Protein AF-A0A1H6ZU26-F1 (afdb_monomer_lite)

Structure (mmCIF, N/CA/C/O backbone):
data_AF-A0A1H6ZU26-F1
#
_entry.id   AF-A0A1H6ZU26-F1
#
loop_
_atom_site.group_PDB
_atom_site.id
_atom_site.type_symbol
_atom_site.label_atom_id
_atom_site.label_alt_id
_atom_site.label_comp_id
_atom_site.label_asym_id
_atom_site.label_entity_id
_atom_site.label_seq_id
_atom_site.pdbx_PDB_ins_code
_atom_site.Cartn_x
_atom_site.Cartn_y
_atom_site.Cartn_z
_atom_site.occupancy
_atom_site.B_iso_or_equiv
_atom_site.auth_seq_id
_atom_site.auth_comp_id
_atom_site.auth_asym_id
_atom_site.auth_atom_id
_atom_site.pdbx_PDB_model_num
ATOM 1 N N . MET A 1 1 ? 32.533 -25.771 5.462 1.00 49.94 1 MET A N 1
ATOM 2 C CA . MET A 1 1 ? 33.365 -25.426 4.287 1.00 49.94 1 MET A CA 1
ATOM 3 C C . MET A 1 1 ? 32.556 -25.542 2.982 1.00 49.94 1 MET A C 1
ATOM 5 O O . MET A 1 1 ? 33.000 -26.209 2.065 1.00 49.94 1 MET A O 1
ATOM 9 N N . TYR A 1 2 ? 31.371 -24.917 2.877 1.00 52.03 2 TYR A N 1
ATOM 10 C CA . TYR A 1 2 ? 30.489 -25.064 1.694 1.00 52.03 2 TYR A CA 1
ATOM 11 C C . TYR A 1 2 ? 30.370 -23.797 0.824 1.00 52.03 2 TYR A C 1
ATOM 13 O O . TYR A 1 2 ? 29.934 -23.878 -0.316 1.00 52.03 2 TYR A O 1
ATOM 21 N N . LEU A 1 3 ? 30.822 -22.637 1.317 1.00 55.31 3 LEU A N 1
ATOM 22 C CA . LEU A 1 3 ? 30.747 -21.358 0.593 1.00 55.31 3 LEU A CA 1
ATOM 23 C C . LEU A 1 3 ? 31.687 -21.274 -0.623 1.00 55.31 3 LEU A C 1
ATOM 25 O O . LEU A 1 3 ? 31.424 -20.516 -1.546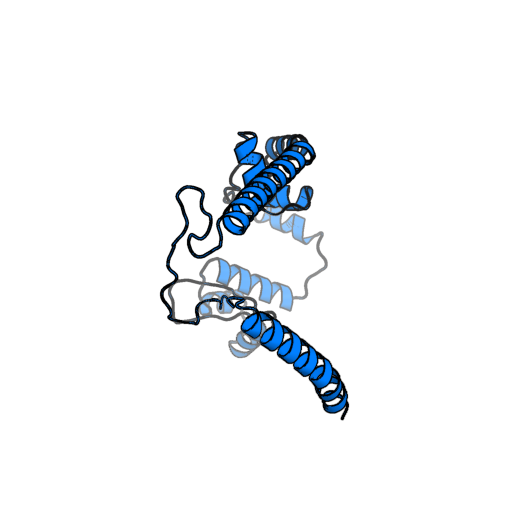 1.00 55.31 3 LEU A O 1
ATOM 29 N N . THR A 1 4 ? 32.777 -22.040 -0.653 1.00 58.50 4 THR A N 1
ATOM 30 C CA . THR A 1 4 ? 33.788 -21.962 -1.720 1.00 58.50 4 THR A CA 1
ATOM 31 C C . THR A 1 4 ? 33.352 -22.634 -3.023 1.00 58.50 4 THR A C 1
ATOM 33 O O . THR A 1 4 ? 33.689 -22.133 -4.092 1.00 58.50 4 THR A O 1
ATOM 36 N N . ALA A 1 5 ? 32.556 -23.706 -2.958 1.00 59.47 5 ALA A N 1
ATOM 37 C CA . ALA A 1 5 ? 32.100 -24.435 -4.146 1.00 59.47 5 ALA A CA 1
ATOM 38 C C . ALA A 1 5 ? 31.022 -23.665 -4.937 1.00 59.47 5 ALA A C 1
ATOM 40 O O . ALA A 1 5 ? 31.064 -23.622 -6.164 1.00 59.47 5 ALA A O 1
ATOM 41 N N . GLU A 1 6 ? 30.094 -22.992 -4.248 1.00 58.97 6 GLU A N 1
ATOM 42 C CA . GLU A 1 6 ? 29.065 -22.155 -4.889 1.00 58.97 6 GLU A CA 1
ATOM 43 C C . GLU A 1 6 ? 29.648 -20.882 -5.520 1.00 58.97 6 GLU A C 1
ATOM 45 O O . GLU A 1 6 ? 29.146 -20.400 -6.537 1.00 58.97 6 GLU A O 1
ATOM 50 N N . ILE A 1 7 ? 30.727 -20.343 -4.940 1.00 60.81 7 ILE A N 1
ATOM 51 C CA . ILE A 1 7 ? 31.457 -19.202 -5.506 1.00 60.81 7 ILE A CA 1
ATOM 52 C C . ILE A 1 7 ? 32.158 -19.622 -6.805 1.00 60.81 7 ILE A C 1
ATOM 54 O O . ILE A 1 7 ? 31.963 -18.963 -7.823 1.00 60.81 7 ILE A O 1
ATOM 58 N N . GLN A 1 8 ? 32.870 -20.754 -6.797 1.00 65.19 8 GLN A N 1
ATOM 59 C CA . GLN A 1 8 ? 33.563 -21.289 -7.977 1.00 65.19 8 GLN A CA 1
ATOM 60 C C . GLN A 1 8 ? 32.597 -21.668 -9.111 1.00 65.19 8 GLN A C 1
ATOM 62 O O . GLN A 1 8 ? 32.872 -21.400 -10.279 1.00 65.19 8 GLN A O 1
ATOM 67 N N . ALA A 1 9 ? 31.421 -22.218 -8.792 1.00 64.56 9 ALA A N 1
ATOM 68 C CA . ALA A 1 9 ? 30.404 -22.548 -9.795 1.00 64.56 9 ALA A CA 1
ATOM 69 C C . ALA A 1 9 ? 29.850 -21.306 -10.526 1.00 64.56 9 ALA A C 1
ATOM 71 O O . ALA A 1 9 ? 29.458 -21.386 -11.692 1.00 64.56 9 ALA A O 1
ATOM 72 N N . ARG A 1 10 ? 29.838 -20.136 -9.870 1.00 71.25 10 ARG A N 1
ATOM 73 C CA . ARG A 1 10 ? 29.377 -18.871 -10.470 1.00 71.25 10 ARG A CA 1
ATOM 74 C C . ARG A 1 10 ? 30.428 -18.189 -11.337 1.00 71.25 10 ARG A C 1
ATOM 76 O O . ARG A 1 10 ? 30.060 -17.318 -12.126 1.00 71.25 10 ARG A O 1
ATOM 83 N N . ASP A 1 11 ? 31.696 -18.572 -11.236 1.00 78.25 11 ASP A N 1
ATOM 84 C CA . ASP A 1 11 ? 32.767 -17.949 -12.015 1.00 78.25 11 ASP A CA 1
ATOM 85 C C . ASP A 1 11 ? 32.675 -18.301 -13.505 1.00 78.25 11 ASP A C 1
ATOM 87 O O . ASP A 1 11 ? 32.918 -17.443 -14.351 1.00 78.25 11 ASP A O 1
ATOM 91 N N . HIS A 1 12 ? 32.185 -19.497 -13.846 1.00 75.62 12 HIS A N 1
ATOM 92 C CA . HIS A 1 12 ? 31.885 -19.856 -15.236 1.00 75.62 12 HIS A CA 1
ATOM 93 C C . HIS A 1 12 ? 30.767 -18.993 -15.837 1.00 75.62 12 HIS A C 1
ATOM 95 O O . HIS A 1 12 ? 30.895 -18.509 -16.960 1.00 75.62 12 HIS A O 1
ATOM 101 N N . LEU A 1 13 ? 29.704 -18.732 -15.069 1.00 81.00 13 LEU A N 1
ATOM 102 C CA . LEU A 1 13 ? 28.609 -17.855 -15.497 1.00 81.00 13 LEU A CA 1
ATOM 103 C C . LEU A 1 13 ? 29.062 -16.396 -15.638 1.00 81.00 13 LEU A C 1
ATOM 105 O O . LEU A 1 13 ? 28.604 -15.700 -16.541 1.00 81.00 13 LEU A O 1
ATOM 109 N N . ARG A 1 14 ? 29.976 -15.931 -14.774 1.00 82.62 14 ARG A N 1
ATOM 110 C CA . ARG A 1 14 ? 30.600 -14.603 -14.896 1.00 82.62 14 ARG A CA 1
ATOM 111 C C . ARG A 1 14 ? 31.444 -14.500 -16.163 1.00 82.62 14 ARG A C 1
ATOM 113 O O . ARG A 1 14 ? 31.259 -13.557 -16.921 1.00 82.62 14 ARG A O 1
ATOM 120 N N . ALA A 1 15 ? 32.287 -15.496 -16.430 1.00 85.94 15 ALA A N 1
ATOM 121 C CA . ALA A 1 15 ? 33.121 -15.533 -17.628 1.00 85.94 15 ALA A CA 1
ATOM 122 C C . ALA A 1 15 ? 32.287 -15.567 -18.921 1.00 85.94 15 ALA A C 1
ATOM 124 O O . ALA A 1 15 ? 32.625 -14.896 -19.895 1.00 85.94 15 ALA A O 1
ATOM 125 N N . GLU A 1 16 ? 31.170 -16.301 -18.933 1.00 89.38 16 GLU A N 1
ATOM 126 C CA . GLU A 1 16 ? 30.255 -16.331 -20.077 1.00 89.38 16 GLU A CA 1
ATOM 127 C C . GLU A 1 16 ? 29.565 -14.973 -20.302 1.00 89.38 16 GLU A C 1
ATOM 129 O O . GLU A 1 16 ? 29.459 -14.502 -21.439 1.00 89.38 16 GLU A O 1
ATOM 134 N N . LEU A 1 17 ? 29.122 -14.320 -19.222 1.00 88.25 17 LEU A N 1
ATOM 135 C CA . LEU A 1 17 ? 28.547 -12.974 -19.267 1.00 88.25 17 LEU A CA 1
ATOM 136 C C . LEU A 1 17 ? 29.557 -11.945 -19.773 1.00 88.25 17 LEU A C 1
ATOM 138 O O . LEU A 1 17 ? 29.216 -11.138 -20.639 1.00 88.25 17 LEU A O 1
ATOM 142 N N . ASP A 1 18 ? 30.797 -12.009 -19.297 1.00 89.06 18 ASP A N 1
ATOM 143 C CA . ASP A 1 18 ? 31.874 -11.130 -19.745 1.00 89.06 18 ASP A CA 1
ATOM 144 C C . ASP A 1 18 ? 32.213 -11.371 -21.220 1.00 89.06 18 ASP A C 1
ATOM 146 O O . ASP A 1 18 ? 32.327 -10.413 -21.983 1.00 89.06 18 ASP A O 1
ATOM 150 N N . ALA A 1 19 ? 32.261 -12.626 -21.677 1.00 90.50 19 ALA A N 1
ATOM 151 C CA . ALA A 1 19 ? 32.483 -12.946 -23.087 1.00 90.50 19 ALA A CA 1
ATOM 152 C C . ALA A 1 19 ? 31.375 -12.381 -23.994 1.00 90.50 19 ALA A C 1
ATOM 154 O O . ALA A 1 19 ? 31.663 -11.790 -25.041 1.00 90.50 19 ALA A O 1
ATOM 155 N N . LYS A 1 20 ? 30.108 -12.511 -23.579 1.00 89.62 20 LYS A N 1
ATOM 156 C CA . LYS A 1 20 ? 28.949 -11.940 -24.285 1.00 89.62 20 LYS A CA 1
ATOM 157 C C . LYS A 1 20 ? 28.981 -10.412 -24.288 1.00 89.62 20 LYS A C 1
ATOM 159 O O . LYS A 1 20 ? 28.749 -9.801 -25.330 1.00 89.62 20 LYS A O 1
ATOM 164 N N . ARG A 1 21 ? 29.337 -9.793 -23.163 1.00 86.38 21 ARG A N 1
ATOM 165 C CA . ARG A 1 21 ? 29.512 -8.340 -23.037 1.00 86.38 21 ARG A CA 1
ATOM 166 C C . ARG A 1 21 ? 30.627 -7.829 -23.949 1.00 86.38 21 ARG A C 1
ATOM 168 O O . ARG A 1 21 ? 30.422 -6.878 -24.695 1.00 86.38 21 ARG A O 1
ATOM 175 N N . SER A 1 22 ? 31.782 -8.489 -23.971 1.00 87.00 22 SER A N 1
ATOM 176 C CA . SER A 1 22 ? 32.885 -8.141 -24.872 1.00 87.00 22 SER A CA 1
ATOM 177 C C . SER A 1 22 ? 32.537 -8.357 -26.347 1.00 87.00 22 SER A C 1
ATOM 179 O O . SER A 1 22 ? 33.021 -7.620 -27.204 1.00 87.00 22 SER A O 1
ATOM 181 N N . ALA A 1 23 ? 31.717 -9.357 -26.681 1.00 89.44 23 ALA A N 1
ATOM 182 C CA . ALA A 1 23 ? 31.204 -9.530 -28.039 1.00 89.44 23 ALA A CA 1
ATOM 183 C C . ALA A 1 23 ? 30.259 -8.385 -28.440 1.00 89.44 23 ALA A C 1
ATOM 185 O O . ALA A 1 23 ? 30.416 -7.827 -29.523 1.00 89.44 23 ALA A O 1
ATOM 186 N N . PHE A 1 24 ? 29.352 -7.981 -27.546 1.00 88.19 24 PHE A N 1
ATOM 187 C CA . PHE A 1 24 ? 28.444 -6.850 -27.748 1.00 88.19 24 PHE A CA 1
ATOM 188 C C . PHE A 1 24 ? 29.198 -5.531 -27.981 1.00 88.19 24 PHE A C 1
ATOM 190 O O . PHE A 1 24 ? 28.920 -4.823 -28.947 1.00 88.19 24 PHE A O 1
ATOM 197 N N . LEU A 1 25 ? 30.216 -5.241 -27.165 1.00 87.62 25 LEU A N 1
ATOM 198 C CA . LEU A 1 25 ? 31.053 -4.047 -27.332 1.00 87.62 25 LEU A CA 1
ATOM 199 C C . LEU A 1 25 ? 31.843 -4.071 -28.654 1.00 87.62 25 LEU A C 1
ATOM 201 O O . LEU A 1 25 ? 31.941 -3.053 -29.333 1.00 87.62 25 LEU A O 1
ATOM 205 N N . ARG A 1 26 ? 32.361 -5.238 -29.072 1.00 84.31 26 ARG A N 1
ATOM 206 C CA . ARG A 1 26 ? 33.052 -5.395 -30.371 1.00 84.31 26 ARG A CA 1
ATOM 207 C C . ARG A 1 26 ? 32.138 -5.182 -31.578 1.00 84.31 26 ARG A C 1
ATOM 209 O O . ARG A 1 26 ? 32.625 -4.796 -32.633 1.00 84.31 26 ARG A O 1
ATOM 216 N N . GLN A 1 27 ? 30.837 -5.411 -31.426 1.00 87.75 27 GLN A N 1
ATOM 217 C CA . GLN A 1 27 ? 29.828 -5.144 -32.456 1.00 87.75 27 GLN A CA 1
ATOM 218 C C . GLN A 1 27 ? 29.370 -3.674 -32.477 1.00 87.75 27 GLN A C 1
ATOM 220 O O . GLN A 1 27 ? 28.431 -3.336 -33.192 1.00 87.75 27 GLN A O 1
ATOM 225 N N . GLY A 1 28 ? 30.022 -2.796 -31.706 1.00 81.56 28 GLY A N 1
ATOM 226 C CA . GLY A 1 28 ? 29.663 -1.381 -31.603 1.00 81.56 28 GLY A CA 1
ATOM 227 C C . GLY A 1 28 ? 28.521 -1.101 -30.624 1.00 81.56 28 GLY A C 1
ATOM 228 O O . GLY A 1 28 ? 27.982 0.003 -30.621 1.00 81.56 28 GLY A O 1
ATOM 229 N N . GLY A 1 29 ? 28.140 -2.076 -29.793 1.00 80.12 29 GLY A N 1
ATOM 230 C CA . GLY A 1 29 ? 27.181 -1.868 -28.717 1.00 80.12 29 GLY A CA 1
ATOM 231 C C . GLY A 1 29 ? 27.713 -0.878 -27.680 1.00 80.12 29 GLY A C 1
ATOM 232 O O . GLY A 1 29 ? 28.880 -0.933 -27.295 1.00 80.12 29 GLY A O 1
ATOM 233 N N . VAL A 1 30 ? 26.854 0.026 -27.211 1.00 79.38 30 VAL A N 1
ATOM 234 C CA . VAL A 1 30 ? 27.182 0.977 -26.143 1.00 79.38 30 VAL A CA 1
ATOM 235 C C . VAL A 1 30 ? 26.644 0.433 -24.830 1.00 79.38 30 VAL A C 1
ATOM 237 O O . VAL A 1 30 ? 25.456 0.147 -24.699 1.00 79.38 30 VAL A O 1
ATOM 240 N N . GLU A 1 31 ? 27.520 0.281 -23.844 1.00 75.50 31 GLU A N 1
ATOM 241 C CA . GLU A 1 31 ? 27.104 -0.106 -22.505 1.00 75.50 31 GLU A CA 1
ATOM 242 C C . GLU A 1 31 ? 26.774 1.130 -21.673 1.00 75.50 31 GLU A C 1
ATOM 244 O O . GLU A 1 31 ? 27.628 1.967 -21.378 1.00 75.50 31 GLU A O 1
ATOM 249 N N . HIS A 1 32 ? 25.514 1.228 -21.265 1.00 66.81 32 HIS A N 1
ATOM 250 C CA . HIS A 1 32 ? 25.058 2.288 -20.383 1.00 66.81 32 HIS A CA 1
ATOM 251 C C . HIS A 1 32 ? 25.280 1.874 -18.928 1.00 66.81 32 HIS A C 1
ATOM 253 O O . HIS A 1 32 ? 24.643 0.947 -18.423 1.00 66.81 32 HIS A O 1
ATOM 259 N N . ARG A 1 33 ? 26.186 2.568 -18.235 1.00 72.19 33 ARG A N 1
ATOM 260 C CA . ARG A 1 33 ? 26.392 2.390 -16.795 1.00 72.19 33 ARG A CA 1
ATOM 261 C C . ARG A 1 33 ? 25.426 3.285 -16.023 1.00 72.19 33 ARG A C 1
ATOM 263 O O . ARG A 1 33 ? 25.237 4.450 -16.363 1.00 72.19 33 ARG A O 1
ATOM 270 N N . LEU A 1 34 ? 24.855 2.750 -14.946 1.00 62.94 34 LEU A N 1
ATOM 271 C CA . LEU A 1 34 ? 24.154 3.573 -13.965 1.00 62.94 34 LEU A CA 1
ATOM 272 C C . LEU A 1 34 ? 25.152 4.524 -13.282 1.00 62.94 34 LEU A C 1
ATOM 274 O O . LEU A 1 34 ? 26.219 4.057 -12.869 1.00 62.94 34 LEU A O 1
ATOM 278 N N . PRO A 1 35 ? 24.818 5.819 -13.133 1.00 60.62 35 PRO A N 1
ATOM 279 C CA . PRO A 1 35 ? 25.722 6.778 -12.523 1.00 60.62 35 PRO A CA 1
ATOM 280 C C . PRO A 1 35 ? 26.075 6.367 -11.091 1.00 60.62 35 PRO A C 1
ATOM 282 O O . PRO A 1 35 ? 25.210 5.938 -10.314 1.00 60.62 35 PRO A O 1
ATOM 285 N N . GLY A 1 36 ? 27.360 6.469 -10.762 1.00 65.12 36 GLY A N 1
ATOM 286 C CA . GLY A 1 36 ? 27.904 6.127 -9.452 1.00 65.12 36 GLY A CA 1
ATOM 287 C C . GLY A 1 36 ? 27.460 7.093 -8.343 1.00 65.12 36 GLY A C 1
ATOM 288 O O . GLY A 1 36 ? 26.871 8.145 -8.608 1.00 65.12 36 GLY A O 1
ATOM 289 N N . PRO A 1 37 ? 27.737 6.767 -7.068 1.00 51.53 37 PRO A N 1
ATOM 290 C CA . PRO A 1 37 ? 27.510 7.692 -5.962 1.00 51.53 37 PRO A CA 1
ATOM 291 C C . PRO A 1 37 ? 28.293 8.996 -6.188 1.00 51.53 37 PRO A C 1
ATOM 293 O O . PRO A 1 37 ? 29.514 8.966 -6.292 1.00 51.53 37 PRO A O 1
ATOM 296 N N . GLY A 1 38 ? 27.592 10.131 -6.268 1.00 63.94 38 GLY A N 1
ATOM 297 C CA . GLY A 1 38 ? 28.198 11.454 -6.474 1.00 63.94 38 GLY A CA 1
ATOM 298 C C . GLY A 1 38 ? 28.309 11.910 -7.933 1.00 63.94 38 GLY A C 1
ATOM 299 O O . GLY A 1 38 ? 28.608 13.078 -8.169 1.00 63.94 38 GLY A O 1
ATOM 300 N N . GLU A 1 39 ? 28.012 11.049 -8.910 1.00 60.19 39 GLU A N 1
ATOM 301 C CA . GLU A 1 39 ? 27.890 11.490 -10.301 1.00 60.19 39 GLU A CA 1
ATOM 302 C C . GLU A 1 39 ? 26.578 12.270 -10.489 1.00 60.19 39 GLU A C 1
ATOM 304 O O . GLU A 1 39 ? 25.531 11.860 -9.964 1.00 60.19 39 GLU A O 1
ATOM 309 N N . PRO A 1 40 ? 26.600 13.405 -11.215 1.00 53.56 40 PRO A N 1
ATOM 310 C CA . PRO A 1 40 ? 25.401 14.185 -11.464 1.00 53.56 40 PRO A CA 1
ATOM 311 C C . PRO A 1 40 ? 24.383 13.314 -12.198 1.00 53.56 40 PRO A C 1
ATOM 313 O O . PRO A 1 40 ? 24.553 12.953 -13.361 1.00 53.56 40 PRO A O 1
ATOM 316 N N . ARG A 1 41 ? 23.290 12.985 -11.503 1.00 56.03 41 ARG A N 1
ATOM 317 C CA . ARG A 1 41 ? 22.092 12.422 -12.121 1.00 56.03 41 ARG A CA 1
ATOM 318 C C . ARG A 1 41 ? 21.480 13.526 -12.958 1.00 56.03 41 ARG A C 1
ATOM 320 O O . ARG A 1 41 ? 20.700 14.329 -12.452 1.00 56.03 41 ARG A O 1
ATOM 327 N N . THR A 1 42 ? 21.857 13.603 -14.224 1.00 53.78 42 THR A N 1
ATOM 328 C CA . THR A 1 42 ? 21.142 14.468 -15.144 1.00 53.78 42 THR A CA 1
ATOM 329 C C . THR A 1 42 ? 19.706 13.947 -15.203 1.00 53.78 42 THR A C 1
ATOM 331 O O . THR A 1 42 ? 19.445 12.800 -15.570 1.00 53.78 42 THR A O 1
ATOM 334 N N . THR A 1 43 ? 18.738 14.776 -14.815 1.00 60.09 43 THR A N 1
ATOM 335 C CA . THR A 1 43 ? 17.328 14.611 -15.193 1.00 60.09 43 THR A CA 1
ATOM 336 C C . THR A 1 43 ? 17.196 14.892 -16.688 1.00 60.09 43 THR A C 1
ATOM 338 O O . THR A 1 43 ? 16.400 15.717 -17.126 1.00 60.09 43 THR A O 1
ATOM 341 N N . ASP A 1 44 ? 18.012 14.222 -17.500 1.00 71.12 44 ASP A N 1
ATOM 342 C CA . ASP A 1 44 ? 17.999 14.343 -18.944 1.00 71.12 44 ASP A CA 1
ATOM 343 C C . ASP A 1 44 ? 16.894 13.449 -19.492 1.00 71.12 44 ASP A C 1
ATOM 345 O O . ASP A 1 44 ? 17.127 12.477 -20.202 1.00 71.12 44 ASP A O 1
ATOM 349 N N . ALA A 1 45 ? 15.669 13.735 -19.064 1.00 77.06 45 ALA A N 1
ATOM 350 C CA . ALA A 1 45 ? 14.468 13.189 -19.648 1.00 77.06 45 ALA A CA 1
ATOM 351 C C . ALA A 1 45 ? 13.939 14.174 -20.700 1.00 77.06 45 ALA A C 1
ATOM 353 O O . ALA A 1 45 ? 14.047 15.394 -20.553 1.00 77.06 45 ALA A O 1
ATOM 354 N N . ASN A 1 46 ? 13.380 13.663 -21.792 1.00 77.44 46 ASN A N 1
ATOM 355 C CA . ASN A 1 46 ? 12.619 14.468 -22.738 1.00 77.44 46 ASN A CA 1
ATOM 356 C C . ASN A 1 46 ? 11.320 14.981 -22.083 1.00 77.44 46 ASN A C 1
ATOM 358 O O . ASN A 1 46 ? 10.972 14.609 -20.961 1.00 77.44 46 ASN A O 1
ATOM 362 N N . HIS A 1 47 ? 10.569 15.818 -22.799 1.00 75.12 47 HIS A N 1
ATOM 363 C CA . HIS A 1 47 ? 9.287 16.359 -22.326 1.00 75.12 47 HIS A CA 1
ATOM 364 C C . HIS A 1 47 ? 8.223 15.274 -22.039 1.00 75.12 47 HIS A C 1
ATOM 366 O O . HIS A 1 47 ? 7.221 15.554 -21.390 1.00 75.12 47 HIS A O 1
ATOM 372 N N . LEU A 1 48 ? 8.449 14.031 -22.481 1.00 75.12 48 LEU A N 1
ATOM 373 C CA . LEU A 1 48 ? 7.611 12.858 -22.207 1.00 75.12 48 LEU A CA 1
ATOM 374 C C . LEU A 1 48 ? 8.157 11.993 -21.056 1.00 75.12 48 LEU A C 1
ATOM 376 O O . LEU A 1 48 ? 7.622 10.920 -20.771 1.00 75.12 48 LEU A O 1
ATOM 380 N N . GLY A 1 49 ? 9.220 12.438 -20.383 1.00 73.19 49 GLY A N 1
ATOM 381 C CA . GLY A 1 49 ? 9.806 11.755 -19.237 1.00 73.19 49 GLY A CA 1
ATOM 382 C C . GLY A 1 49 ? 10.642 10.519 -19.587 1.00 73.19 49 GLY A C 1
ATOM 383 O O . GLY A 1 49 ? 10.856 9.691 -18.700 1.00 73.19 49 GLY A O 1
ATOM 384 N N . ALA A 1 50 ? 11.077 10.363 -20.843 1.00 81.50 50 ALA A N 1
ATOM 385 C CA . ALA A 1 50 ? 11.990 9.304 -21.282 1.00 81.50 50 ALA A CA 1
ATOM 386 C C . ALA A 1 50 ? 13.442 9.801 -21.277 1.00 81.50 50 ALA A C 1
ATOM 388 O O . ALA A 1 50 ? 13.667 10.923 -21.726 1.00 81.50 50 ALA A O 1
ATOM 389 N N . PRO A 1 51 ? 14.429 9.009 -20.834 1.00 83.31 51 PRO A N 1
ATOM 390 C CA . PRO A 1 51 ? 15.822 9.450 -20.832 1.00 83.31 51 PRO A CA 1
ATOM 391 C C . PRO A 1 51 ? 16.338 9.770 -22.247 1.00 83.31 51 PRO A C 1
ATOM 393 O O . PRO A 1 51 ? 16.289 8.915 -23.126 1.00 83.31 51 PRO A O 1
ATOM 396 N N . LYS A 1 52 ? 16.848 10.986 -22.481 1.00 81.31 52 LYS A N 1
ATOM 397 C CA . LYS A 1 52 ? 17.319 11.449 -23.799 1.00 81.31 52 LYS A CA 1
ATOM 398 C C . LYS A 1 52 ? 18.572 10.724 -24.288 1.00 81.31 52 LYS A C 1
ATOM 400 O O . LYS A 1 52 ? 18.806 10.684 -25.489 1.00 81.31 52 LYS A O 1
ATOM 405 N N . HIS A 1 53 ? 19.351 10.146 -23.373 1.00 78.62 53 HIS A N 1
ATOM 406 C CA . HIS A 1 53 ? 20.556 9.377 -23.694 1.00 78.62 53 HIS A CA 1
ATOM 407 C C . HIS A 1 53 ? 20.263 7.993 -24.294 1.00 78.62 53 HIS A C 1
ATOM 409 O O . HIS A 1 53 ? 21.187 7.329 -24.757 1.00 78.62 53 HIS A O 1
ATOM 415 N N . LEU A 1 54 ? 19.004 7.538 -24.265 1.00 75.75 54 LEU A N 1
ATOM 416 C CA . LEU A 1 54 ? 18.602 6.285 -24.897 1.00 75.75 54 LEU A CA 1
ATOM 417 C C . LEU A 1 54 ? 18.366 6.477 -26.404 1.00 75.75 54 LEU A C 1
ATOM 419 O O . LEU A 1 54 ? 17.920 7.552 -26.814 1.00 75.75 54 LEU A O 1
ATOM 423 N N . PRO A 1 55 ? 18.568 5.439 -27.233 1.00 83.44 55 PRO A N 1
ATOM 424 C CA . PRO A 1 55 ? 18.113 5.432 -28.621 1.00 83.44 55 PRO A CA 1
ATOM 425 C C . PRO A 1 55 ? 16.611 5.734 -28.737 1.00 83.44 55 PRO A C 1
ATOM 427 O O . PRO A 1 55 ? 15.828 5.389 -27.852 1.00 83.44 55 PRO A O 1
ATOM 430 N N . THR A 1 56 ? 16.167 6.339 -29.844 1.00 81.12 56 THR A N 1
ATOM 431 C CA . THR A 1 56 ? 14.760 6.756 -30.024 1.00 81.12 56 THR A CA 1
ATOM 432 C C . THR A 1 56 ? 13.763 5.603 -29.856 1.00 81.12 56 THR A C 1
ATOM 434 O O . THR A 1 56 ? 12.716 5.791 -29.240 1.00 81.12 56 THR A O 1
ATOM 437 N N . GLY A 1 57 ? 14.092 4.400 -30.344 1.00 84.38 57 GLY A N 1
ATOM 438 C CA . GLY A 1 57 ? 13.257 3.207 -30.151 1.00 84.38 57 GLY A CA 1
ATOM 439 C C . GLY A 1 57 ? 13.060 2.857 -28.672 1.00 84.38 57 GLY A C 1
ATOM 440 O O . GLY A 1 57 ? 11.934 2.610 -28.236 1.00 84.38 57 GLY A O 1
ATOM 441 N N . ASP A 1 58 ? 14.127 2.947 -27.882 1.00 80.19 58 ASP A N 1
ATOM 442 C CA . ASP A 1 58 ? 14.121 2.646 -26.450 1.00 80.19 58 ASP A CA 1
ATOM 443 C C . ASP A 1 58 ? 13.429 3.750 -25.641 1.00 80.19 58 ASP A C 1
ATOM 445 O O . ASP A 1 58 ? 12.710 3.462 -24.681 1.00 80.19 58 ASP A O 1
ATOM 449 N N . GLN A 1 59 ? 13.551 5.016 -26.061 1.00 80.38 59 GLN A N 1
ATOM 450 C CA . GLN A 1 59 ? 12.766 6.119 -25.498 1.00 80.38 59 GLN A CA 1
ATOM 451 C C . GLN A 1 59 ? 11.263 5.887 -25.689 1.00 80.38 59 GLN A C 1
ATOM 453 O O . GLN A 1 59 ? 10.487 6.030 -24.741 1.00 80.38 59 GLN A O 1
ATOM 458 N N . THR A 1 60 ? 10.842 5.491 -26.893 1.00 85.25 60 THR A N 1
ATOM 459 C CA . THR A 1 60 ? 9.437 5.193 -27.199 1.00 85.25 60 THR A CA 1
ATOM 460 C C . THR A 1 60 ? 8.934 4.013 -26.371 1.00 85.25 60 THR A C 1
ATOM 462 O O . THR A 1 60 ? 7.886 4.118 -25.729 1.00 85.25 60 THR A O 1
ATOM 465 N N . GLN A 1 61 ? 9.701 2.922 -26.286 1.00 85.50 61 GLN A N 1
ATOM 466 C CA . GLN A 1 61 ? 9.361 1.786 -25.425 1.00 85.50 61 GLN A CA 1
ATOM 467 C C . GLN A 1 61 ? 9.260 2.185 -23.948 1.00 85.50 61 GLN A C 1
ATOM 469 O O . GLN A 1 61 ? 8.312 1.785 -23.273 1.00 85.50 61 GLN A O 1
ATOM 474 N N . HIS A 1 62 ? 10.177 3.017 -23.448 1.00 83.50 62 HIS A N 1
ATOM 475 C CA . HIS A 1 62 ? 10.130 3.532 -22.080 1.00 83.50 62 HIS A CA 1
ATOM 476 C C . HIS A 1 62 ? 8.841 4.322 -21.815 1.00 83.50 62 HIS A C 1
ATOM 478 O O . HIS A 1 62 ? 8.177 4.108 -20.799 1.00 83.50 62 HIS A O 1
ATOM 484 N N . ILE A 1 63 ? 8.438 5.197 -22.742 1.00 85.12 63 ILE A N 1
ATOM 485 C CA . ILE A 1 63 ? 7.188 5.966 -22.636 1.00 85.12 63 ILE A CA 1
ATOM 486 C C . ILE A 1 63 ? 5.976 5.032 -22.629 1.00 85.12 63 ILE A C 1
ATOM 488 O O . ILE A 1 63 ? 5.094 5.187 -21.784 1.00 85.12 63 ILE A O 1
ATOM 492 N N . HIS A 1 64 ? 5.922 4.047 -23.531 1.00 89.69 64 HIS A N 1
ATOM 493 C CA . HIS A 1 64 ? 4.828 3.072 -23.566 1.00 89.69 64 HIS A CA 1
ATOM 494 C C . HIS A 1 64 ? 4.758 2.247 -22.284 1.00 89.69 64 HIS A C 1
ATOM 496 O O . HIS A 1 64 ? 3.675 2.095 -21.718 1.00 89.69 64 HIS A O 1
ATOM 502 N N . ARG A 1 65 ? 5.903 1.774 -21.783 1.00 87.81 65 ARG A N 1
ATOM 503 C CA . ARG A 1 65 ? 5.989 1.032 -20.524 1.00 87.81 65 ARG A CA 1
ATOM 504 C C . ARG A 1 65 ? 5.497 1.871 -19.352 1.00 87.81 65 ARG A C 1
ATOM 506 O O . ARG A 1 65 ? 4.722 1.377 -18.541 1.00 87.81 65 ARG A O 1
ATOM 513 N N . ARG A 1 66 ? 5.890 3.143 -19.283 1.00 87.38 66 ARG A N 1
ATOM 514 C CA . ARG A 1 66 ? 5.439 4.067 -18.238 1.00 87.38 66 ARG A CA 1
ATOM 515 C C . ARG A 1 66 ? 3.931 4.302 -18.302 1.00 87.38 66 ARG A C 1
ATOM 517 O O . ARG A 1 66 ? 3.258 4.108 -17.301 1.00 87.38 66 ARG A O 1
ATOM 524 N N . LYS A 1 67 ? 3.383 4.587 -19.488 1.00 88.38 67 LYS A N 1
ATOM 525 C CA . LYS A 1 67 ? 1.929 4.719 -19.692 1.00 88.38 67 LYS A CA 1
ATOM 526 C C . LYS A 1 67 ? 1.167 3.445 -19.313 1.00 88.38 67 LYS A C 1
ATOM 528 O O . LYS A 1 67 ? 0.091 3.527 -18.727 1.00 88.38 67 LYS A O 1
ATOM 533 N N . ALA A 1 68 ? 1.711 2.271 -19.635 1.00 88.62 68 ALA A N 1
ATOM 534 C CA . ALA A 1 68 ? 1.114 0.991 -19.269 1.00 88.62 68 ALA A CA 1
ATOM 535 C C . ALA A 1 68 ? 1.122 0.772 -17.748 1.00 88.62 68 ALA A C 1
ATOM 537 O O . ALA A 1 68 ? 0.109 0.350 -17.195 1.00 88.62 68 ALA A O 1
ATOM 538 N N . LEU A 1 69 ? 2.222 1.111 -17.069 1.00 88.75 69 LEU A N 1
ATOM 539 C CA . LEU A 1 69 ? 2.315 1.068 -15.608 1.00 88.75 69 LEU A CA 1
ATOM 540 C C . LEU A 1 69 ? 1.350 2.054 -14.948 1.00 88.75 69 LEU A C 1
ATOM 542 O O . LEU A 1 69 ? 0.663 1.681 -14.005 1.00 88.75 69 LEU A O 1
ATOM 546 N N . ASP A 1 70 ? 1.245 3.279 -15.461 1.00 86.88 70 ASP A N 1
ATOM 547 C CA . ASP A 1 70 ? 0.309 4.283 -14.949 1.00 86.88 70 ASP A CA 1
ATOM 548 C C . ASP A 1 70 ? -1.142 3.809 -15.101 1.00 86.88 70 ASP A C 1
ATOM 550 O O . ASP A 1 70 ? -1.928 3.898 -14.157 1.00 86.88 70 ASP A O 1
ATOM 554 N N . LYS A 1 71 ? -1.482 3.216 -16.253 1.00 90.88 71 LYS A N 1
ATOM 555 C CA . LYS A 1 71 ? -2.795 2.604 -16.489 1.00 90.88 71 LYS A CA 1
ATOM 556 C C . LYS A 1 71 ? -3.059 1.439 -15.535 1.00 90.88 71 LYS A C 1
ATOM 558 O O . LYS A 1 71 ? -4.133 1.384 -14.946 1.00 90.88 71 LYS A O 1
ATOM 563 N N . ALA A 1 72 ? -2.098 0.534 -15.356 1.00 87.88 72 ALA A N 1
ATOM 564 C CA . ALA A 1 72 ? -2.232 -0.601 -14.445 1.00 87.88 72 ALA A CA 1
ATOM 565 C C . ALA A 1 72 ? -2.397 -0.135 -12.990 1.00 87.88 72 ALA A C 1
ATOM 567 O O . ALA A 1 72 ? -3.296 -0.590 -12.291 1.00 87.88 72 ALA A O 1
ATOM 568 N N . ASN A 1 73 ? -1.595 0.836 -12.551 1.00 88.69 73 ASN A N 1
ATOM 569 C CA . ASN A 1 73 ? -1.700 1.431 -11.220 1.00 88.69 73 ASN A CA 1
ATOM 570 C C . ASN A 1 73 ? -3.058 2.104 -11.004 1.00 88.69 73 ASN A C 1
ATOM 572 O O . ASN A 1 73 ? -3.647 1.970 -9.932 1.00 88.69 73 ASN A O 1
ATOM 576 N N . TRP A 1 74 ? -3.569 2.815 -12.012 1.00 91.06 74 TRP A N 1
ATOM 577 C CA . TRP A 1 74 ? -4.907 3.394 -11.962 1.00 91.06 74 TRP A CA 1
ATOM 578 C C . TRP A 1 74 ? -5.983 2.309 -11.839 1.00 91.06 74 TRP A C 1
ATOM 580 O O . TRP A 1 74 ? -6.835 2.404 -10.962 1.00 91.06 74 TRP A O 1
ATOM 590 N N . GLN A 1 75 ? -5.900 1.239 -12.635 1.00 92.06 75 GLN A N 1
ATOM 591 C CA . GLN A 1 75 ? -6.839 0.113 -12.571 1.00 92.06 75 GLN A CA 1
ATOM 592 C C . GLN A 1 75 ? -6.819 -0.583 -11.206 1.00 92.06 75 GLN A C 1
ATOM 594 O O . GLN A 1 75 ? -7.877 -0.870 -10.655 1.00 92.06 75 GLN A O 1
ATOM 599 N N . VAL A 1 76 ? -5.636 -0.809 -10.627 1.00 90.44 76 VAL A N 1
ATOM 600 C CA . VAL A 1 76 ? -5.492 -1.388 -9.281 1.00 90.44 76 VAL A CA 1
ATOM 601 C C . VAL A 1 76 ? -6.136 -0.488 -8.228 1.00 90.44 76 VAL A C 1
ATOM 603 O O . VAL A 1 76 ? -6.864 -0.975 -7.365 1.00 90.44 76 VAL A O 1
ATOM 606 N N . ARG A 1 77 ? -5.916 0.831 -8.306 1.00 88.69 77 ARG A N 1
ATOM 607 C CA . ARG A 1 77 ? -6.561 1.789 -7.396 1.00 88.69 77 ARG A CA 1
ATOM 608 C C . ARG A 1 77 ? -8.077 1.785 -7.551 1.00 88.69 77 ARG A C 1
ATOM 610 O O . ARG A 1 77 ? -8.769 1.803 -6.539 1.00 88.69 77 ARG A O 1
ATOM 617 N N . GLN A 1 78 ? -8.577 1.730 -8.781 1.00 89.94 78 GLN A N 1
ATOM 618 C CA . GLN A 1 78 ? -10.010 1.690 -9.043 1.00 89.94 78 GLN A CA 1
ATOM 619 C C . GLN A 1 78 ? -10.637 0.406 -8.493 1.00 89.94 78 GLN A C 1
ATOM 621 O O . GLN A 1 78 ? -11.575 0.483 -7.711 1.00 89.94 78 GLN A O 1
ATOM 626 N N . ALA A 1 79 ? -10.047 -0.758 -8.773 1.00 92.69 79 ALA A N 1
ATOM 627 C CA . ALA A 1 79 ? -10.510 -2.034 -8.232 1.00 92.69 79 ALA A CA 1
ATOM 628 C C . ALA A 1 79 ? -10.494 -2.058 -6.693 1.00 92.69 79 ALA A C 1
ATOM 630 O O . ALA A 1 79 ? -11.404 -2.595 -6.065 1.00 92.69 79 ALA A O 1
ATOM 631 N N . MET A 1 80 ? -9.482 -1.447 -6.068 1.00 93.25 80 MET A N 1
ATOM 632 C CA . MET A 1 80 ? -9.418 -1.298 -4.614 1.00 93.25 80 MET A CA 1
ATOM 633 C C . MET A 1 80 ? -10.563 -0.431 -4.072 1.00 93.25 80 MET A C 1
ATOM 635 O O . MET A 1 80 ? -11.136 -0.776 -3.036 1.00 93.25 80 MET A O 1
ATOM 639 N N . ILE A 1 81 ? -10.892 0.674 -4.747 1.00 91.88 81 ILE A N 1
ATOM 640 C CA . ILE A 1 81 ? -12.018 1.546 -4.389 1.00 91.88 81 ILE A CA 1
ATOM 641 C C . ILE A 1 81 ? -13.340 0.797 -4.555 1.00 91.88 81 ILE A C 1
ATOM 643 O O . ILE A 1 81 ? -14.141 0.794 -3.626 1.00 91.88 81 ILE A O 1
ATOM 647 N N . ASP A 1 82 ? -13.538 0.116 -5.680 1.00 92.81 82 ASP A N 1
ATOM 648 C CA . ASP A 1 82 ? -14.777 -0.604 -5.979 1.00 92.81 82 ASP A CA 1
ATOM 649 C C . ASP A 1 82 ? -15.005 -1.758 -4.985 1.00 92.81 82 ASP A C 1
ATOM 651 O O . ASP A 1 82 ? -16.109 -1.942 -4.481 1.00 92.81 82 ASP A O 1
ATOM 655 N N . ALA A 1 83 ? -13.950 -2.495 -4.617 1.00 93.81 83 ALA A N 1
ATOM 656 C CA . ALA A 1 83 ? -14.049 -3.626 -3.692 1.00 93.81 83 ALA A CA 1
ATOM 657 C C . ALA A 1 83 ? -14.294 -3.224 -2.225 1.00 93.81 83 ALA A C 1
ATOM 659 O O . ALA A 1 83 ? -14.836 -4.013 -1.449 1.00 93.81 83 ALA A O 1
ATOM 660 N N . ASN A 1 84 ? -13.858 -2.028 -1.814 1.00 93.44 84 ASN A N 1
ATOM 661 C CA . ASN A 1 84 ? -13.845 -1.623 -0.402 1.00 93.44 84 ASN A CA 1
ATOM 662 C C . ASN A 1 84 ? -14.701 -0.390 -0.098 1.00 93.44 84 ASN A C 1
ATOM 664 O O . ASN A 1 84 ? -14.903 -0.073 1.074 1.00 93.44 84 ASN A O 1
ATOM 668 N N . GLY A 1 85 ? -15.192 0.313 -1.117 1.00 90.94 85 GLY A N 1
ATOM 669 C CA . GLY A 1 85 ? -15.835 1.614 -0.973 1.00 90.94 85 GLY A CA 1
ATOM 670 C C . GLY A 1 85 ? -17.096 1.575 -0.121 1.00 90.94 85 GLY A C 1
ATOM 671 O O . GLY A 1 85 ? -17.231 2.377 0.802 1.00 90.94 85 GLY A O 1
ATOM 672 N N . ASP A 1 86 ? -17.980 0.611 -0.369 1.00 93.06 86 ASP A N 1
ATOM 673 C CA . ASP A 1 86 ? -19.236 0.494 0.379 1.00 93.06 86 ASP A CA 1
ATOM 674 C C . ASP A 1 86 ? -18.999 0.111 1.838 1.00 93.06 86 ASP A C 1
ATOM 676 O O . ASP A 1 86 ? -19.545 0.745 2.738 1.00 93.06 86 ASP A O 1
ATOM 680 N N . ARG A 1 87 ? -18.092 -0.838 2.091 1.00 91.19 87 ARG A N 1
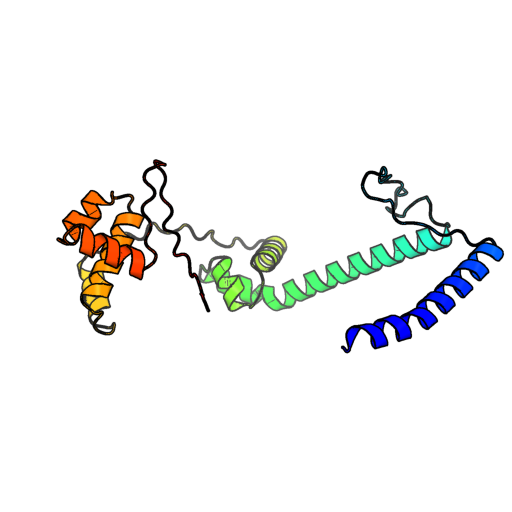ATOM 681 C CA . ARG A 1 87 ? -17.715 -1.226 3.460 1.00 91.19 87 ARG A CA 1
ATOM 682 C C . ARG A 1 87 ? -17.024 -0.080 4.197 1.00 91.19 87 ARG A C 1
ATOM 684 O O . ARG A 1 87 ? -17.245 0.104 5.388 1.00 91.19 87 ARG A O 1
ATOM 691 N N . LEU A 1 88 ? -16.213 0.724 3.505 1.00 91.75 88 LEU A N 1
ATOM 692 C CA . LEU A 1 88 ? -15.601 1.916 4.089 1.00 91.75 88 LEU A CA 1
ATOM 693 C C . LEU A 1 88 ? -16.656 2.963 4.459 1.00 91.75 88 LEU A C 1
ATOM 695 O O . LEU A 1 88 ? -16.566 3.531 5.545 1.00 91.75 88 LEU A O 1
ATOM 699 N N . ARG A 1 89 ? -17.655 3.211 3.600 1.00 90.62 89 ARG A N 1
ATOM 700 C CA . ARG A 1 89 ? -18.781 4.109 3.919 1.00 90.62 89 ARG A CA 1
ATOM 701 C C . ARG A 1 89 ? -19.576 3.598 5.112 1.00 90.62 89 ARG A C 1
ATOM 703 O O . ARG A 1 89 ? -19.900 4.383 5.998 1.00 90.62 89 ARG A O 1
ATOM 710 N N . GLU A 1 90 ? -19.851 2.299 5.149 1.00 89.75 90 GLU A N 1
ATOM 711 C CA . GLU A 1 90 ? -20.570 1.657 6.244 1.00 89.75 90 GLU A CA 1
ATOM 712 C C . GLU A 1 90 ? -19.823 1.842 7.574 1.00 89.75 90 GLU A C 1
ATOM 714 O O . GLU A 1 90 ? -20.380 2.374 8.532 1.00 89.75 90 GLU A O 1
ATOM 719 N N . GLU A 1 91 ? -18.534 1.509 7.628 1.00 87.06 91 GLU A N 1
ATOM 720 C CA . GLU A 1 91 ? -17.724 1.682 8.837 1.00 87.06 91 GLU A CA 1
ATOM 721 C C . GLU A 1 91 ? -17.553 3.158 9.230 1.00 87.06 91 GLU A C 1
ATOM 723 O O . GLU A 1 91 ? -17.641 3.507 10.409 1.00 87.06 91 GLU A O 1
ATOM 728 N N . ALA A 1 92 ? -17.381 4.057 8.258 1.00 85.31 92 ALA A N 1
ATOM 729 C CA . ALA A 1 92 ? -17.330 5.493 8.522 1.00 85.31 92 ALA A CA 1
ATOM 730 C C . ALA A 1 92 ? -18.660 6.017 9.095 1.00 85.31 92 ALA A C 1
ATOM 732 O O . ALA A 1 92 ? -18.640 6.842 10.009 1.00 85.31 92 ALA A O 1
ATOM 733 N N . SER A 1 93 ? -19.806 5.505 8.626 1.00 85.31 93 SER A N 1
ATOM 734 C CA . SER A 1 93 ? -21.138 5.858 9.142 1.00 85.31 93 SER A CA 1
ATOM 735 C C . SER A 1 93 ? -21.367 5.380 10.580 1.00 85.31 93 SER A C 1
ATOM 737 O O . SER A 1 93 ? -22.023 6.067 11.360 1.00 85.31 93 SER A O 1
ATOM 739 N N . LYS A 1 94 ? -20.728 4.270 10.976 1.00 87.31 94 LYS A N 1
ATOM 740 C CA . LYS A 1 94 ? -20.666 3.788 12.369 1.00 87.31 94 LYS A CA 1
ATOM 741 C C . LYS A 1 94 ? -19.738 4.635 13.253 1.00 87.31 94 LYS A C 1
ATOM 743 O O . LYS A 1 94 ? -19.590 4.357 14.441 1.00 87.31 94 LYS A O 1
ATOM 748 N N . GLY A 1 95 ? -19.089 5.658 12.692 1.00 82.88 95 GLY A N 1
ATOM 749 C CA . GLY A 1 95 ? -18.147 6.526 13.394 1.00 82.88 95 GLY A CA 1
ATOM 750 C C . GLY A 1 95 ? -16.751 5.923 13.563 1.00 82.88 95 GLY A C 1
ATOM 751 O O . GLY A 1 95 ? -15.970 6.424 14.377 1.00 82.88 95 GLY A O 1
ATOM 752 N N . ALA A 1 96 ? -16.412 4.860 12.824 1.00 83.88 96 ALA A N 1
ATOM 753 C CA . ALA A 1 96 ? -15.093 4.247 12.900 1.00 83.88 96 ALA A CA 1
ATOM 754 C C . ALA A 1 96 ? -14.010 5.196 12.358 1.00 83.88 96 ALA A C 1
ATOM 756 O O . ALA A 1 96 ? -14.142 5.807 11.298 1.00 83.88 96 ALA A O 1
ATOM 757 N N . GLY A 1 97 ? -12.899 5.304 13.088 1.00 86.19 97 GLY A N 1
ATOM 758 C CA . GLY A 1 97 ? -11.728 6.052 12.634 1.00 86.19 97 GLY A CA 1
ATOM 759 C C . GLY A 1 97 ? -10.882 5.263 11.628 1.00 86.19 97 GLY A C 1
ATOM 760 O O . GLY A 1 97 ? -10.965 4.038 11.538 1.00 86.19 97 GLY A O 1
ATOM 761 N N . VAL A 1 98 ? -9.966 5.952 10.939 1.00 86.31 98 VAL A N 1
ATOM 762 C CA . VAL A 1 98 ? -9.085 5.381 9.891 1.00 86.31 98 VAL A CA 1
ATOM 763 C C . VAL A 1 98 ? -8.363 4.100 10.335 1.00 86.31 98 VAL A C 1
ATOM 765 O O . VAL A 1 98 ? -8.195 3.179 9.543 1.00 86.31 98 VAL A O 1
ATOM 768 N N . ALA A 1 99 ? -7.921 4.025 11.595 1.00 84.56 99 ALA A N 1
ATOM 769 C CA . ALA A 1 99 ? -7.211 2.856 12.113 1.00 84.56 99 ALA A CA 1
ATOM 770 C C . ALA A 1 99 ? -8.121 1.632 12.308 1.00 84.56 99 ALA A C 1
ATOM 772 O O . ALA A 1 99 ? -7.682 0.514 12.049 1.00 84.56 99 ALA A O 1
ATOM 773 N N . ALA A 1 100 ? -9.367 1.845 12.735 1.00 84.56 100 ALA A N 1
ATOM 774 C CA . ALA A 1 100 ? -10.345 0.774 12.900 1.00 84.56 100 ALA A CA 1
ATOM 775 C C . ALA A 1 100 ? -10.790 0.236 11.534 1.00 84.56 100 ALA A C 1
ATOM 777 O O . ALA A 1 100 ? -10.774 -0.972 11.317 1.00 84.56 100 ALA A O 1
ATOM 778 N N . ILE A 1 101 ? -11.056 1.136 10.582 1.00 86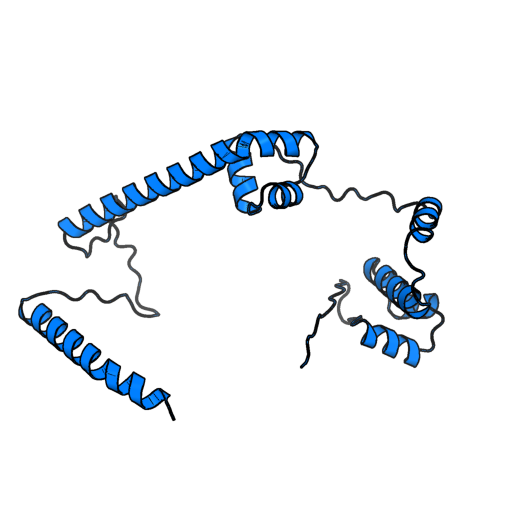.81 101 ILE A N 1
ATOM 779 C CA . ILE A 1 101 ? -11.399 0.783 9.197 1.00 86.81 101 ILE A CA 1
ATOM 780 C C . ILE A 1 101 ? -10.260 -0.006 8.535 1.00 86.81 101 ILE A C 1
ATOM 782 O O . ILE A 1 101 ? -10.501 -1.033 7.905 1.00 86.81 101 ILE A O 1
ATOM 786 N N . ALA A 1 102 ? -9.009 0.432 8.715 1.00 88.62 102 ALA A N 1
ATOM 787 C CA . ALA A 1 102 ? -7.834 -0.270 8.193 1.00 88.62 102 ALA A CA 1
ATOM 788 C C . ALA A 1 102 ? -7.750 -1.717 8.708 1.00 88.62 102 ALA A C 1
ATOM 790 O O . ALA A 1 102 ? -7.494 -2.636 7.932 1.00 88.62 102 ALA A O 1
ATOM 791 N N . LEU A 1 103 ? -8.020 -1.932 10.000 1.00 89.38 103 LEU A N 1
ATOM 792 C CA . LEU A 1 103 ? -8.027 -3.266 10.596 1.00 89.38 103 LEU A CA 1
ATOM 793 C C . LEU A 1 103 ? -9.192 -4.123 10.069 1.00 89.38 103 LEU A C 1
ATOM 795 O O . LEU A 1 103 ? -8.979 -5.270 9.684 1.00 89.38 103 LEU A O 1
ATOM 799 N N . ALA A 1 104 ? -10.400 -3.557 10.007 1.00 87.19 104 ALA A N 1
ATOM 800 C CA . ALA A 1 104 ? -11.608 -4.255 9.566 1.00 87.19 104 ALA A CA 1
ATOM 801 C C . ALA A 1 104 ? -11.532 -4.703 8.097 1.00 87.19 104 ALA A C 1
ATOM 803 O O . ALA A 1 104 ? -11.957 -5.808 7.755 1.00 87.19 104 ALA A O 1
ATOM 804 N N . LEU A 1 105 ? -10.955 -3.864 7.234 1.00 88.94 105 LEU A N 1
ATOM 805 C CA . LEU A 1 105 ? -10.833 -4.126 5.798 1.00 88.94 105 LEU A CA 1
ATOM 806 C C . LEU A 1 105 ? -9.509 -4.799 5.411 1.00 88.94 105 LEU A C 1
ATOM 808 O O . LEU A 1 105 ? -9.311 -5.105 4.241 1.00 88.94 105 LEU A O 1
ATOM 812 N N . LYS A 1 106 ? -8.611 -5.055 6.375 1.00 91.75 106 LYS A N 1
ATOM 813 C CA . LYS A 1 106 ? -7.248 -5.569 6.134 1.00 91.75 106 LYS A CA 1
ATOM 814 C C . LYS A 1 106 ? -6.474 -4.722 5.111 1.00 91.75 106 LYS A C 1
ATOM 816 O O . LYS A 1 106 ? -5.741 -5.246 4.276 1.00 91.75 106 LYS A O 1
ATOM 821 N N . LEU A 1 107 ? -6.641 -3.405 5.194 1.00 90.12 107 LEU A N 1
ATOM 822 C CA . LEU A 1 107 ? -5.995 -2.416 4.332 1.00 90.12 107 LEU A CA 1
ATOM 823 C C . LEU A 1 107 ? -4.963 -1.612 5.118 1.00 90.12 107 LEU A C 1
ATOM 825 O O . LEU A 1 107 ? -5.023 -1.514 6.348 1.00 90.12 107 LEU A O 1
ATOM 829 N N . THR A 1 108 ? -4.031 -0.961 4.423 1.00 91.56 108 THR A N 1
ATOM 830 C CA . THR A 1 108 ? -3.171 0.009 5.099 1.00 91.56 108 THR A CA 1
ATOM 831 C C . THR A 1 108 ? -3.950 1.288 5.415 1.00 91.56 108 THR A C 1
ATOM 833 O O . THR A 1 108 ? -4.928 1.650 4.758 1.00 91.56 108 THR A O 1
ATOM 836 N N . ARG A 1 109 ? -3.482 2.055 6.407 1.00 88.56 109 ARG A N 1
ATOM 837 C CA . ARG A 1 109 ? -4.046 3.389 6.688 1.00 88.56 109 ARG A CA 1
ATOM 838 C C . ARG A 1 109 ? -3.886 4.352 5.507 1.00 88.56 109 ARG A C 1
ATOM 840 O O . ARG A 1 109 ? -4.599 5.349 5.449 1.00 88.56 109 ARG A O 1
ATOM 847 N N . ALA A 1 110 ? -2.906 4.124 4.632 1.00 88.00 110 ALA A N 1
ATOM 848 C CA . ALA A 1 110 ? -2.735 4.917 3.421 1.00 88.00 110 ALA A CA 1
ATOM 849 C C . ALA A 1 110 ? -3.850 4.592 2.421 1.00 88.00 110 ALA A C 1
ATOM 851 O O . ALA A 1 110 ? -4.536 5.510 1.985 1.00 88.00 110 ALA A O 1
ATOM 852 N N . ASP A 1 111 ? -4.114 3.306 2.186 1.00 89.62 111 ASP A N 1
ATOM 853 C CA . ASP A 1 111 ? -5.171 2.842 1.280 1.00 89.62 111 ASP A CA 1
ATOM 854 C C . ASP A 1 111 ? -6.547 3.345 1.716 1.00 89.62 111 ASP A C 1
ATOM 856 O O . ASP A 1 111 ? -7.287 3.897 0.908 1.00 89.62 111 ASP A O 1
ATOM 860 N N . VAL A 1 112 ? -6.861 3.267 3.015 1.00 89.12 112 VAL A N 1
ATOM 861 C CA . VAL A 1 112 ? -8.119 3.803 3.567 1.00 89.12 112 VAL A CA 1
ATOM 862 C C . VAL A 1 112 ? -8.266 5.298 3.282 1.00 89.12 112 VAL A C 1
ATOM 864 O O . VAL A 1 112 ? -9.347 5.746 2.910 1.00 89.12 112 VAL A O 1
ATOM 867 N N . ARG A 1 113 ? -7.190 6.085 3.407 1.00 90.94 113 ARG A N 1
ATOM 868 C CA . ARG A 1 113 ? -7.223 7.518 3.070 1.00 90.94 113 ARG A CA 1
ATOM 869 C C . ARG A 1 113 ? -7.366 7.748 1.573 1.00 90.94 113 ARG A C 1
ATOM 871 O O . ARG A 1 113 ? -8.086 8.658 1.185 1.00 90.94 113 ARG A O 1
ATOM 878 N N . THR A 1 114 ? -6.702 6.948 0.742 1.00 90.88 114 THR A N 1
ATOM 879 C CA . THR A 1 114 ? -6.824 7.026 -0.717 1.00 90.88 114 THR A CA 1
ATOM 880 C C . THR A 1 114 ? -8.253 6.738 -1.164 1.00 90.88 114 THR A C 1
ATOM 882 O O . THR A 1 114 ? -8.800 7.508 -1.948 1.00 90.88 114 THR A O 1
ATOM 885 N N . ILE A 1 115 ? -8.881 5.690 -0.626 1.00 89.44 115 ILE A N 1
ATOM 886 C CA . ILE A 1 115 ? -10.274 5.344 -0.927 1.00 89.44 115 ILE A CA 1
ATOM 887 C C . ILE A 1 115 ? -11.211 6.438 -0.406 1.00 89.44 115 ILE A C 1
ATOM 889 O O . ILE A 1 115 ? -12.061 6.918 -1.147 1.00 89.44 115 ILE A O 1
ATOM 893 N N . ALA A 1 116 ? -11.030 6.892 0.837 1.00 88.44 116 ALA A N 1
ATOM 894 C CA . ALA A 1 116 ? -11.856 7.948 1.419 1.00 88.44 116 ALA A CA 1
ATOM 895 C C . ALA A 1 116 ? -11.772 9.262 0.627 1.00 88.44 116 ALA A C 1
ATOM 897 O O . ALA A 1 116 ? -12.800 9.870 0.346 1.00 88.44 116 ALA A O 1
ATOM 898 N N . ALA A 1 117 ? -10.568 9.663 0.209 1.00 89.56 117 ALA A N 1
ATOM 899 C CA . ALA A 1 117 ? -10.360 10.844 -0.622 1.00 89.56 117 ALA A CA 1
ATOM 900 C C . ALA A 1 117 ? -11.009 10.695 -2.005 1.00 89.56 117 ALA A C 1
ATOM 902 O O . ALA A 1 117 ? -11.666 11.623 -2.465 1.00 89.56 117 ALA A O 1
ATOM 903 N N . ALA A 1 118 ? -10.872 9.529 -2.644 1.00 90.12 118 ALA A N 1
ATOM 904 C CA . ALA A 1 118 ? -11.484 9.262 -3.945 1.00 90.12 118 ALA A CA 1
ATOM 905 C C . ALA A 1 118 ? -13.021 9.256 -3.889 1.00 90.12 118 ALA A C 1
ATOM 907 O O . ALA A 1 118 ? -13.673 9.667 -4.844 1.00 90.12 118 ALA A O 1
ATOM 908 N N . LEU A 1 119 ? -13.597 8.816 -2.768 1.00 89.69 119 LEU A N 1
ATOM 909 C CA . LEU A 1 119 ? -15.044 8.737 -2.561 1.00 89.69 119 LEU A CA 1
ATOM 910 C C . LEU A 1 119 ? -15.652 9.988 -1.905 1.00 89.69 119 LEU A C 1
ATOM 912 O O . LEU A 1 119 ? -16.865 10.025 -1.708 1.00 89.69 119 LEU A O 1
ATOM 916 N N . GLY A 1 120 ? -14.838 10.978 -1.523 1.00 87.50 120 GLY A N 1
ATOM 917 C CA . GLY A 1 120 ? -15.295 12.157 -0.779 1.00 87.50 120 GLY A CA 1
ATOM 918 C C . GLY A 1 120 ? -15.820 11.845 0.630 1.00 87.50 120 GLY A C 1
ATOM 919 O O . GLY A 1 120 ? -16.628 12.598 1.169 1.00 87.50 120 GLY A O 1
ATOM 920 N N . VAL A 1 121 ? -15.400 10.728 1.231 1.00 87.31 121 VAL A N 1
ATOM 921 C CA . VAL A 1 121 ? -15.859 10.295 2.556 1.00 87.31 121 VAL A CA 1
ATOM 922 C C . VAL A 1 121 ? -15.005 10.945 3.639 1.00 87.31 121 VAL A C 1
ATOM 924 O O . VAL A 1 121 ? -13.806 10.685 3.756 1.00 87.31 121 VAL A O 1
ATOM 927 N N . THR A 1 122 ? -15.637 11.745 4.492 1.00 85.06 122 THR A N 1
ATOM 928 C CA . THR A 1 122 ? -14.986 12.311 5.675 1.00 85.06 122 THR A CA 1
ATOM 929 C C . THR A 1 122 ? -14.953 11.268 6.783 1.00 85.06 122 THR A C 1
ATOM 931 O O . THR A 1 122 ? -15.941 11.053 7.481 1.00 85.06 122 THR A O 1
ATOM 934 N N . ILE A 1 123 ? -13.807 10.614 6.965 1.00 82.62 123 ILE A N 1
ATOM 935 C CA . ILE A 1 123 ? -13.608 9.725 8.111 1.00 82.62 123 ILE A CA 1
ATOM 936 C C . ILE A 1 123 ? -13.333 10.602 9.333 1.00 82.62 123 ILE A C 1
ATOM 938 O O . ILE A 1 123 ? -12.405 11.421 9.282 1.00 82.62 123 ILE A O 1
ATOM 942 N N . PRO A 1 124 ? -14.083 10.446 10.438 1.00 72.81 124 PRO A N 1
ATOM 943 C CA . PRO A 1 124 ? -13.787 11.176 11.651 1.00 72.81 124 PRO A CA 1
ATOM 944 C C . PRO A 1 124 ? -12.339 10.890 12.045 1.00 72.81 124 PRO A C 1
ATOM 946 O O . PRO A 1 124 ? -11.923 9.744 12.246 1.00 72.81 124 PRO A O 1
ATOM 949 N N . SER A 1 125 ? -11.551 11.962 12.160 1.00 63.31 125 SER A N 1
ATOM 950 C CA . SER A 1 125 ? -10.381 11.935 13.023 1.00 63.31 125 SER A CA 1
ATOM 951 C C . SER A 1 125 ? -10.877 11.342 14.330 1.00 63.31 125 SER A C 1
ATOM 953 O O . SER A 1 125 ? -11.835 11.866 14.908 1.00 63.31 125 SER A O 1
ATOM 955 N N . SER A 1 126 ? -10.279 10.238 14.781 1.00 52.34 126 SER A N 1
ATOM 956 C CA . SER A 1 126 ? -10.423 9.893 16.180 1.00 52.34 126 SER A CA 1
ATOM 957 C C . SER A 1 126 ? -9.786 11.060 16.928 1.00 52.34 126 SER A C 1
ATOM 959 O O . SER A 1 126 ? -8.595 11.038 17.246 1.00 52.34 126 SER A O 1
ATOM 961 N N . LYS A 1 127 ? -10.573 12.104 17.219 1.00 42.09 127 LYS A N 1
ATOM 962 C CA . LYS A 1 127 ? -10.366 12.861 18.433 1.00 42.09 127 LYS A CA 1
ATOM 963 C C . LYS A 1 127 ? -10.223 11.746 19.452 1.00 42.09 127 LYS A C 1
ATOM 965 O O . LYS A 1 127 ? -11.139 10.933 19.598 1.00 42.09 127 LYS A O 1
ATOM 970 N N . ARG A 1 128 ? -9.059 11.639 20.100 1.00 42.38 128 ARG A N 1
ATOM 971 C CA . ARG A 1 128 ? -9.078 11.121 21.461 1.00 42.38 128 ARG A CA 1
ATOM 972 C C . ARG A 1 128 ? -10.219 11.916 22.075 1.00 42.38 128 ARG A C 1
ATOM 974 O O . ARG A 1 128 ? -10.062 13.117 22.284 1.00 42.38 128 ARG A O 1
ATOM 981 N N . LYS A 1 129 ? -11.395 11.305 22.262 1.00 37.69 129 LYS A N 1
ATOM 982 C CA . LYS A 1 129 ? -12.247 11.762 23.341 1.00 37.69 129 LYS A CA 1
ATOM 983 C C . LYS A 1 129 ? -11.239 11.822 24.482 1.00 37.69 129 LYS A C 1
ATOM 985 O O . LYS A 1 129 ? -10.579 10.818 24.765 1.00 37.69 129 LYS A O 1
ATOM 990 N N . GLN A 1 130 ? -11.016 13.008 25.040 1.00 37.88 130 GLN A N 1
ATOM 991 C CA . GLN A 1 130 ? -10.820 13.060 26.473 1.00 37.88 130 GLN A CA 1
ATOM 992 C C . GLN A 1 130 ? -12.021 12.277 26.989 1.00 37.88 130 GLN A C 1
ATOM 994 O O . GLN A 1 130 ? -13.131 12.793 27.036 1.00 37.88 130 GLN A O 1
ATOM 999 N N . ALA A 1 131 ? -11.847 10.962 27.119 1.00 38.91 131 ALA A N 1
ATOM 1000 C CA . ALA A 1 131 ? -12.761 10.160 27.871 1.00 38.91 131 ALA A CA 1
ATOM 1001 C C . ALA A 1 131 ? -12.705 10.859 29.216 1.00 38.91 131 ALA A C 1
ATOM 1003 O O . ALA A 1 131 ? -11.617 10.999 29.787 1.00 38.91 131 ALA A O 1
ATOM 1004 N N . GLU A 1 132 ? -13.838 11.424 29.624 1.00 39.03 132 GLU A N 1
ATOM 1005 C CA . GLU A 1 132 ? -14.086 11.685 31.029 1.00 39.03 132 GLU A CA 1
ATOM 1006 C C . GLU A 1 132 ? -13.463 10.516 31.776 1.00 39.03 132 GLU A C 1
ATOM 1008 O O . GLU A 1 132 ? -13.724 9.353 31.444 1.00 39.03 132 GLU A O 1
ATOM 1013 N N . GLN A 1 133 ? -12.496 10.837 32.635 1.00 39.47 133 GLN A N 1
ATOM 1014 C CA . GLN A 1 133 ? -11.802 9.833 33.420 1.00 39.47 133 GLN A CA 1
ATOM 1015 C C . GLN A 1 133 ? -12.886 8.921 33.996 1.00 39.47 133 GLN A C 1
ATOM 1017 O O . GLN A 1 133 ? -13.838 9.457 34.572 1.00 39.47 133 GLN A O 1
ATOM 1022 N N . PRO A 1 134 ? -12.816 7.595 33.777 1.00 41.41 134 PRO A N 1
ATOM 1023 C CA . PRO A 1 134 ? -13.838 6.703 34.294 1.00 41.41 134 PRO A CA 1
ATOM 1024 C C . PRO A 1 134 ? -13.969 6.993 35.784 1.00 41.41 134 PRO A C 1
ATOM 1026 O O . PRO A 1 134 ? -12.973 7.005 36.515 1.00 41.41 134 PRO A O 1
ATOM 1029 N N . THR A 1 135 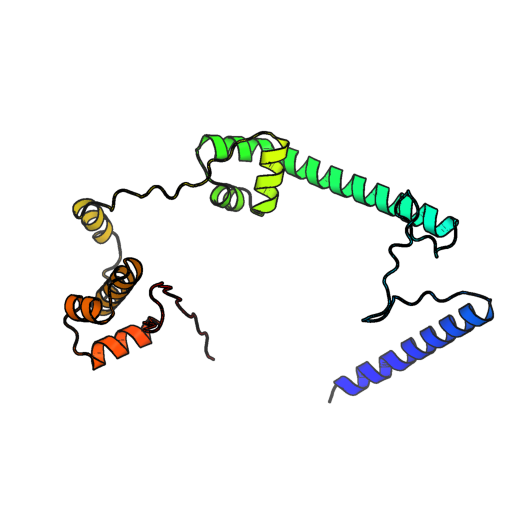? -15.180 7.334 36.218 1.00 54.22 135 THR A N 1
ATOM 1030 C CA . THR A 1 135 ? -15.439 7.584 37.633 1.00 54.22 135 THR A CA 1
ATOM 1031 C C . THR A 1 135 ? -15.061 6.328 38.412 1.00 54.22 135 THR A C 1
ATOM 1033 O O . THR A 1 135 ? -15.186 5.212 37.907 1.00 54.22 135 THR A O 1
ATOM 1036 N N . LEU A 1 136 ? -14.574 6.495 39.645 1.00 45.59 136 LEU A N 1
ATOM 1037 C CA . LEU A 1 136 ? -14.097 5.393 40.496 1.00 45.59 136 LEU A CA 1
ATOM 1038 C C . LEU A 1 136 ? -15.079 4.205 40.572 1.00 45.59 136 LEU A C 1
ATOM 1040 O O . LEU A 1 136 ? -14.640 3.066 40.683 1.00 45.59 136 LEU A O 1
ATOM 1044 N N . ALA A 1 137 ? -16.384 4.460 40.431 1.00 47.53 137 ALA A N 1
ATOM 1045 C CA . ALA A 1 137 ? -17.426 3.437 40.361 1.00 47.53 137 ALA A CA 1
ATOM 1046 C C . ALA A 1 137 ? -17.346 2.550 39.098 1.00 47.53 137 ALA A C 1
ATOM 1048 O O . ALA A 1 137 ? -17.458 1.336 39.193 1.00 47.53 137 ALA A O 1
ATOM 1049 N N . GLN A 1 138 ? -17.075 3.125 37.922 1.00 49.94 138 GLN A N 1
ATOM 1050 C CA . GLN A 1 138 ? -16.958 2.377 36.660 1.00 49.94 138 GLN A CA 1
ATOM 1051 C C . GLN A 1 138 ? -15.661 1.560 36.574 1.00 49.94 138 GLN A C 1
ATOM 1053 O O . GLN A 1 138 ? -15.599 0.547 35.878 1.00 49.94 138 GLN A O 1
ATOM 1058 N N . LEU A 1 139 ? -14.617 1.999 37.284 1.00 43.72 139 LEU A N 1
ATOM 1059 C CA . LEU A 1 139 ? -13.385 1.231 37.460 1.00 43.72 139 LEU A CA 1
ATOM 1060 C C . LEU A 1 139 ? -13.579 0.047 38.416 1.00 43.72 139 LEU A C 1
ATOM 1062 O O . LEU A 1 139 ? -12.940 -0.979 38.208 1.00 43.72 139 LEU A O 1
ATOM 1066 N N . ALA A 1 140 ? -14.454 0.161 39.420 1.00 46.47 140 ALA A N 1
ATOM 1067 C CA . ALA A 1 140 ? -14.733 -0.918 40.368 1.00 46.47 140 ALA A CA 1
ATOM 1068 C C . ALA A 1 140 ? -15.453 -2.106 39.698 1.00 46.47 140 ALA A C 1
ATOM 1070 O O . ALA A 1 140 ? -14.995 -3.239 39.838 1.00 46.47 140 ALA A O 1
ATOM 1071 N N . ASP A 1 141 ? -16.464 -1.847 38.862 1.00 42.38 141 ASP A N 1
ATOM 1072 C CA . ASP A 1 141 ? -17.191 -2.902 38.130 1.00 42.38 141 ASP A CA 1
ATOM 1073 C C . ASP A 1 141 ? -16.307 -3.647 37.106 1.00 42.38 141 ASP A C 1
ATOM 1075 O O . ASP A 1 141 ? -16.494 -4.834 36.835 1.00 42.38 141 ASP A O 1
ATOM 1079 N N . GLN A 1 142 ? -15.292 -2.985 36.535 1.00 43.62 142 GLN A N 1
ATOM 1080 C CA . GLN A 1 142 ? -14.338 -3.633 35.618 1.00 43.62 142 GLN A CA 1
ATOM 1081 C C . GLN A 1 142 ? -13.257 -4.461 36.325 1.00 43.62 142 GLN A C 1
ATOM 1083 O O . GLN A 1 142 ? -12.583 -5.263 35.672 1.00 43.62 142 GLN A O 1
ATOM 1088 N N . VAL A 1 143 ? -13.062 -4.276 37.632 1.00 45.19 143 VAL A N 1
ATOM 1089 C CA . VAL A 1 143 ? -12.100 -5.059 38.422 1.00 45.19 143 VAL A CA 1
ATOM 1090 C C . VAL A 1 143 ? -12.692 -6.408 38.827 1.00 45.19 143 VAL A C 1
ATOM 1092 O O . VAL A 1 143 ? -11.950 -7.385 38.865 1.00 45.19 143 VAL A O 1
ATOM 1095 N N . GLU A 1 144 ? -14.010 -6.514 39.018 1.00 43.94 144 GLU A N 1
ATOM 1096 C CA . GLU A 1 144 ? -14.662 -7.791 39.357 1.00 43.94 144 GLU A CA 1
ATOM 1097 C C . GLU A 1 144 ? -14.605 -8.839 38.230 1.00 43.94 144 GLU A C 1
ATOM 1099 O O . GLU A 1 144 ? -14.737 -10.032 38.490 1.00 43.94 144 GLU A O 1
ATOM 1104 N N . THR A 1 145 ? -14.355 -8.428 36.980 1.00 45.34 145 THR A N 1
ATOM 1105 C CA . THR A 1 145 ? -14.357 -9.330 35.809 1.00 45.34 145 THR A CA 1
ATOM 1106 C C . THR A 1 145 ? -12.969 -9.675 35.260 1.00 45.34 145 THR A C 1
ATOM 1108 O O . THR A 1 145 ? -12.861 -10.452 34.308 1.00 45.34 145 THR A O 1
ATOM 1111 N N . LYS A 1 146 ? -11.886 -9.149 35.847 1.00 46.28 146 LYS A N 1
ATOM 1112 C CA . LYS A 1 146 ? -10.504 -9.510 35.484 1.00 46.28 146 LYS A CA 1
ATOM 1113 C C . LYS A 1 146 ? -9.894 -10.441 36.534 1.00 46.28 146 LYS A C 1
ATOM 1115 O O . LYS A 1 146 ? -10.199 -10.300 37.714 1.00 46.28 146 LYS A O 1
ATOM 1120 N N . PRO A 1 147 ? -9.021 -11.388 36.136 1.00 45.41 147 PRO A N 1
ATOM 1121 C CA . PRO A 1 147 ? -8.363 -12.272 37.091 1.00 45.41 147 PRO A CA 1
ATOM 1122 C C . PRO A 1 147 ? -7.623 -11.436 38.138 1.00 45.41 147 PRO A C 1
ATOM 1124 O O . PRO A 1 147 ? -7.058 -10.392 37.805 1.00 45.41 147 PRO A O 1
ATOM 1127 N N . ALA A 1 148 ? -7.651 -11.892 39.392 1.00 52.16 148 ALA A N 1
ATOM 1128 C CA . ALA A 1 148 ? -7.004 -11.221 40.511 1.00 52.16 148 ALA A CA 1
ATOM 1129 C C . ALA A 1 148 ? -5.515 -11.005 40.199 1.00 52.16 148 ALA A C 1
ATOM 1131 O O . ALA A 1 148 ? -4.711 -11.935 40.269 1.00 52.16 148 ALA A O 1
ATOM 1132 N N . LEU A 1 149 ? -5.164 -9.775 39.816 1.00 55.50 149 LEU A N 1
ATOM 1133 C CA . LEU A 1 149 ? -3.779 -9.363 39.634 1.00 55.50 149 LEU A CA 1
ATOM 1134 C C . LEU A 1 149 ? -3.059 -9.530 40.967 1.00 55.50 149 LEU A C 1
ATOM 1136 O O . LEU A 1 149 ? -3.581 -9.172 42.028 1.00 55.50 149 LEU A O 1
ATOM 1140 N N . SER A 1 150 ? -1.845 -10.061 40.919 1.00 67.94 150 SER A N 1
ATOM 1141 C CA . SER A 1 150 ? -1.001 -10.133 42.102 1.00 67.94 150 SER A CA 1
ATOM 1142 C C . SER A 1 150 ? -0.761 -8.723 42.659 1.00 67.94 150 SER A C 1
ATOM 1144 O O . SER A 1 150 ? -0.736 -7.728 41.927 1.00 67.94 150 SER A O 1
ATOM 1146 N N . ALA A 1 151 ? -0.534 -8.614 43.970 1.00 68.75 151 ALA A N 1
ATOM 1147 C CA . ALA A 1 151 ? -0.264 -7.325 44.614 1.00 68.75 151 ALA A CA 1
ATOM 1148 C C . ALA A 1 151 ? 0.903 -6.556 43.951 1.00 68.75 151 ALA A C 1
ATOM 1150 O O . ALA A 1 151 ? 0.930 -5.327 43.959 1.00 68.75 151 ALA A O 1
ATOM 1151 N N . ILE A 1 152 ? 1.850 -7.275 43.339 1.00 67.62 152 ILE A N 1
ATOM 1152 C CA . ILE A 1 152 ? 3.004 -6.713 42.629 1.00 67.62 152 ILE A CA 1
ATOM 1153 C C . ILE A 1 152 ? 2.586 -6.091 41.289 1.00 67.62 152 ILE A C 1
ATOM 1155 O O . ILE A 1 152 ? 3.036 -4.993 40.966 1.00 67.62 152 ILE A O 1
ATOM 1159 N N . GLU A 1 153 ? 1.697 -6.739 40.537 1.00 75.69 153 GLU A N 1
ATOM 1160 C CA . GLU A 1 153 ? 1.180 -6.219 39.263 1.00 75.69 153 GLU A CA 1
ATOM 1161 C C . GLU A 1 153 ? 0.311 -4.974 39.471 1.00 75.69 153 GLU A C 1
ATOM 1163 O O . GLU A 1 153 ? 0.404 -4.017 38.700 1.00 75.69 153 GLU A O 1
ATOM 1168 N N . LEU A 1 154 ? -0.469 -4.931 40.556 1.00 77.81 154 LEU A N 1
ATOM 1169 C CA . LEU A 1 154 ? -1.225 -3.736 40.950 1.00 77.81 154 LEU A CA 1
ATOM 1170 C C . LEU A 1 154 ? -0.300 -2.557 41.271 1.00 77.81 154 LEU A C 1
ATOM 1172 O O . LEU A 1 154 ? -0.555 -1.426 40.848 1.00 77.81 154 LEU A O 1
ATOM 1176 N N . LEU A 1 155 ? 0.799 -2.812 41.987 1.00 76.62 155 LEU A N 1
ATOM 1177 C CA . LEU A 1 155 ? 1.798 -1.787 42.287 1.00 76.62 155 LEU A CA 1
ATOM 1178 C C . LEU A 1 155 ? 2.499 -1.305 41.011 1.00 76.62 155 LEU A C 1
ATOM 1180 O O . LEU A 1 155 ? 2.619 -0.097 40.820 1.00 76.62 155 LEU A O 1
ATOM 1184 N N . ALA A 1 156 ? 2.897 -2.206 40.110 1.00 76.19 156 ALA A N 1
ATOM 1185 C CA . ALA A 1 156 ? 3.507 -1.842 38.830 1.00 76.19 156 ALA A CA 1
ATOM 1186 C C . ALA A 1 156 ? 2.554 -1.013 37.949 1.00 76.19 156 ALA A C 1
ATOM 1188 O O . ALA A 1 156 ? 2.948 0.028 37.418 1.00 76.19 156 ALA A O 1
ATOM 1189 N N . GLY A 1 157 ? 1.280 -1.410 37.862 1.00 74.31 157 GLY A N 1
ATOM 1190 C CA . GLY A 1 157 ? 0.243 -0.664 37.146 1.00 74.31 157 GLY A CA 1
ATOM 1191 C C . GLY A 1 157 ? 0.022 0.739 37.716 1.00 74.31 157 GLY A C 1
ATOM 1192 O O . GLY A 1 157 ? -0.085 1.706 36.963 1.00 74.31 157 GLY A O 1
ATOM 1193 N N . ARG A 1 158 ? 0.040 0.884 39.047 1.00 76.44 158 ARG A N 1
ATOM 1194 C CA . ARG A 1 158 ? -0.069 2.189 39.715 1.00 76.44 158 ARG A CA 1
ATOM 1195 C C . ARG A 1 158 ? 1.134 3.089 39.427 1.00 76.44 158 ARG A C 1
ATOM 1197 O O . ARG A 1 158 ? 0.950 4.280 39.193 1.00 76.44 158 ARG A O 1
ATOM 1204 N N . VAL A 1 159 ? 2.347 2.536 39.398 1.00 75.94 159 VAL A N 1
ATOM 1205 C CA . VAL A 1 159 ? 3.562 3.286 39.031 1.00 75.94 159 VAL A CA 1
ATOM 1206 C C . VAL A 1 159 ? 3.496 3.767 37.580 1.00 75.94 159 VAL A C 1
ATOM 1208 O O . VAL A 1 159 ? 3.767 4.938 37.316 1.00 75.94 159 VAL A O 1
ATOM 1211 N N . LEU A 1 160 ? 3.070 2.905 36.653 1.00 73.50 160 LEU A N 1
ATOM 1212 C CA . LEU A 1 160 ? 2.883 3.259 35.242 1.00 73.50 160 LEU A CA 1
ATOM 1213 C C . LEU A 1 160 ? 1.824 4.351 35.048 1.00 73.50 160 LEU A C 1
ATOM 1215 O O . LEU A 1 160 ? 2.044 5.291 34.286 1.00 73.50 160 LEU A O 1
ATOM 1219 N N . ALA A 1 161 ? 0.698 4.264 35.759 1.00 74.56 161 ALA A N 1
ATOM 1220 C CA . ALA A 1 161 ? -0.357 5.273 35.697 1.00 74.56 161 ALA A CA 1
ATOM 1221 C C . ALA A 1 161 ? 0.132 6.644 36.188 1.00 74.56 161 ALA A C 1
ATOM 1223 O O . ALA A 1 161 ? -0.136 7.653 35.541 1.00 74.56 161 ALA A O 1
ATOM 1224 N N . MET A 1 162 ? 0.898 6.678 37.286 1.00 71.38 162 MET A N 1
ATOM 1225 C CA . MET A 1 162 ? 1.502 7.905 37.823 1.00 71.38 162 MET A CA 1
ATOM 1226 C C . MET A 1 162 ? 2.514 8.514 36.841 1.00 71.38 162 MET A C 1
ATOM 1228 O O . MET A 1 162 ? 2.483 9.720 36.596 1.00 71.38 162 MET A O 1
ATOM 1232 N N . ALA A 1 163 ? 3.356 7.688 36.216 1.00 65.69 163 ALA A N 1
ATOM 1233 C CA . ALA A 1 163 ? 4.285 8.147 35.184 1.00 65.69 163 ALA A CA 1
ATOM 1234 C C . ALA A 1 163 ? 3.550 8.738 33.963 1.00 65.69 163 ALA A C 1
ATOM 1236 O O . ALA A 1 163 ? 3.954 9.771 33.435 1.00 65.69 163 ALA A O 1
ATOM 1237 N N . ALA A 1 164 ? 2.429 8.139 33.547 1.00 63.19 164 ALA A N 1
ATOM 1238 C CA . ALA A 1 164 ? 1.634 8.614 32.411 1.00 63.19 164 ALA A CA 1
ATOM 1239 C C . ALA A 1 164 ? 0.977 9.989 32.641 1.00 63.19 164 ALA A C 1
ATOM 1241 O O . ALA A 1 164 ? 0.749 10.722 31.680 1.00 63.19 164 ALA A O 1
ATOM 1242 N N . ILE A 1 165 ? 0.693 10.353 33.895 1.00 68.62 165 ILE A N 1
ATOM 1243 C CA . ILE A 1 165 ? 0.164 11.677 34.274 1.00 68.62 165 ILE A CA 1
ATOM 1244 C C . ILE A 1 165 ? 1.270 12.674 34.669 1.00 68.62 165 ILE A C 1
ATOM 1246 O O . ILE A 1 165 ? 0.971 13.735 35.214 1.00 68.62 165 ILE A O 1
ATOM 1250 N N . GLY A 1 166 ? 2.541 12.348 34.401 1.00 64.19 166 GLY A N 1
ATOM 1251 C CA . GLY A 1 166 ? 3.686 13.236 34.625 1.00 64.19 166 GLY A CA 1
ATOM 1252 C C . GLY A 1 166 ? 4.098 13.391 36.090 1.00 64.19 166 GLY A C 1
ATOM 1253 O O . GLY A 1 166 ? 4.740 14.381 36.439 1.00 64.19 166 GLY A O 1
ATOM 1254 N N . LYS A 1 167 ? 3.713 12.451 36.963 1.00 71.56 167 LYS A N 1
ATOM 1255 C CA . LYS A 1 167 ? 4.140 12.449 38.367 1.00 71.56 167 LYS A CA 1
ATOM 1256 C C . LYS A 1 167 ? 5.581 11.970 38.500 1.00 71.56 167 LYS A C 1
ATOM 1258 O O . LYS A 1 167 ? 6.029 11.074 37.787 1.00 71.56 167 LYS A O 1
ATOM 1263 N N . SER A 1 168 ? 6.294 12.554 39.457 1.00 70.69 168 SER A N 1
ATOM 1264 C CA . SER A 1 168 ? 7.699 12.246 39.715 1.00 70.69 168 SER A CA 1
ATOM 1265 C C . SER A 1 168 ? 7.894 10.838 40.296 1.00 70.69 168 SER A C 1
ATOM 1267 O O . SER A 1 168 ? 7.008 10.274 40.942 1.00 70.69 168 SER A O 1
ATOM 1269 N N . SER A 1 169 ? 9.106 10.292 40.145 1.00 72.19 169 SER A N 1
ATOM 1270 C CA . SER A 1 169 ? 9.520 9.024 40.776 1.00 72.19 169 SER A CA 1
ATOM 1271 C C . SER A 1 169 ? 9.296 9.032 42.296 1.00 72.19 169 SER A C 1
ATOM 1273 O O . SER A 1 169 ? 8.873 8.038 42.890 1.00 72.19 169 SER A O 1
ATOM 1275 N N . ARG A 1 170 ? 9.496 10.192 42.936 1.00 72.12 170 ARG A N 1
ATOM 1276 C CA . ARG A 1 170 ? 9.248 10.380 44.367 1.00 72.12 170 ARG A CA 1
ATOM 1277 C C . ARG A 1 170 ? 7.769 10.219 44.719 1.00 72.12 170 ARG A C 1
ATOM 1279 O O . ARG A 1 170 ? 7.464 9.450 45.625 1.00 72.12 170 ARG A O 1
ATOM 1286 N N . GLU A 1 171 ? 6.875 10.876 43.983 1.00 72.06 171 GLU A N 1
ATOM 1287 C CA . GLU A 1 171 ? 5.424 10.775 44.190 1.00 72.06 171 GLU A CA 1
ATOM 1288 C C . GLU A 1 171 ? 4.902 9.360 43.892 1.00 72.06 171 GLU A C 1
ATOM 1290 O O . GLU A 1 171 ? 4.057 8.842 44.619 1.00 72.06 171 GLU A O 1
ATOM 1295 N N . ALA A 1 172 ? 5.434 8.688 42.865 1.00 73.88 172 ALA A N 1
ATOM 1296 C CA . ALA A 1 172 ? 5.086 7.300 42.556 1.0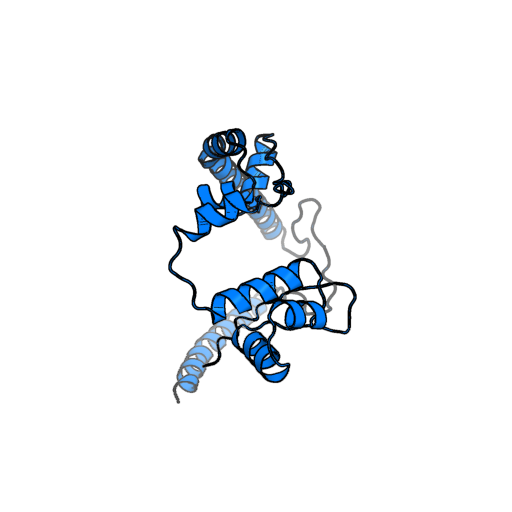0 73.88 172 ALA A CA 1
ATOM 1297 C C . ALA A 1 172 ? 5.550 6.323 43.657 1.00 73.88 172 ALA A C 1
ATOM 1299 O O . ALA A 1 172 ? 4.844 5.370 44.003 1.00 73.88 172 ALA A O 1
ATOM 1300 N N . ARG A 1 173 ? 6.717 6.570 44.260 1.00 78.50 173 ARG A N 1
ATOM 1301 C CA . ARG A 1 173 ? 7.225 5.788 45.395 1.00 78.50 173 ARG A CA 1
ATOM 1302 C C . ARG A 1 173 ? 6.418 6.032 46.670 1.00 78.50 173 ARG A C 1
ATOM 1304 O O . ARG A 1 173 ? 6.096 5.079 47.373 1.00 78.50 173 ARG A O 1
ATOM 1311 N N . GLU A 1 174 ? 6.060 7.281 46.953 1.00 77.94 174 GLU A N 1
ATOM 1312 C CA . GLU A 1 174 ? 5.192 7.632 48.084 1.00 77.94 174 GLU A CA 1
ATOM 1313 C C . GLU A 1 174 ? 3.808 6.982 47.931 1.00 77.94 174 GLU A C 1
ATOM 1315 O O . GLU A 1 174 ? 3.312 6.363 48.869 1.00 77.94 174 GLU A O 1
ATOM 1320 N N . ALA A 1 175 ? 3.242 6.987 46.721 1.00 73.69 175 ALA A N 1
ATOM 1321 C CA . ALA A 1 175 ? 1.956 6.355 46.425 1.00 73.69 175 ALA A CA 1
ATOM 1322 C C . ALA A 1 175 ? 1.964 4.817 46.521 1.00 73.69 175 ALA A C 1
ATOM 1324 O O . ALA A 1 175 ? 0.906 4.215 46.705 1.00 73.69 175 ALA A O 1
ATOM 1325 N N . THR A 1 176 ? 3.127 4.175 46.376 1.00 73.31 176 THR A N 1
ATOM 1326 C CA . THR A 1 176 ? 3.280 2.715 46.527 1.00 73.31 176 THR A CA 1
ATOM 1327 C C . THR A 1 176 ? 3.693 2.293 47.936 1.00 73.31 176 THR A C 1
ATOM 1329 O O . THR A 1 176 ? 3.609 1.110 48.256 1.00 73.31 176 THR A O 1
ATOM 1332 N N . GLY A 1 177 ? 4.163 3.221 48.778 1.00 77.94 177 GLY A N 1
ATOM 1333 C CA . GLY A 1 177 ? 4.662 2.921 50.125 1.00 77.94 177 GLY A CA 1
ATOM 1334 C C . GLY A 1 177 ? 5.915 2.032 50.149 1.00 77.94 177 GLY A C 1
ATOM 1335 O O . GLY A 1 177 ? 6.302 1.518 51.200 1.00 77.94 177 GLY A O 1
ATOM 1336 N N . LEU A 1 178 ? 6.562 1.815 49.000 1.00 77.06 178 LEU A N 1
ATOM 1337 C CA . LEU A 1 178 ? 7.712 0.924 48.883 1.00 77.06 178 LEU A CA 1
ATOM 1338 C C . LEU A 1 178 ? 9.005 1.624 49.311 1.00 77.06 178 LEU A C 1
ATOM 1340 O O . LEU A 1 178 ? 9.300 2.757 48.925 1.00 77.06 178 LEU A O 1
ATOM 1344 N N . LYS A 1 179 ? 9.855 0.892 50.042 1.00 78.69 179 LYS A N 1
ATOM 1345 C CA . LYS A 1 179 ? 11.241 1.318 50.287 1.00 78.69 179 LYS A CA 1
ATOM 1346 C C . LYS A 1 179 ? 11.974 1.511 48.946 1.00 78.69 179 LYS A C 1
ATOM 1348 O O . LYS A 1 179 ? 11.764 0.703 48.037 1.00 78.69 179 LYS A O 1
ATOM 1353 N N . PRO A 1 180 ? 12.886 2.497 48.824 1.00 73.88 180 PRO A N 1
ATOM 1354 C CA . PRO A 1 180 ? 13.555 2.830 47.559 1.00 73.88 180 PRO A CA 1
ATOM 1355 C C . PRO A 1 180 ? 14.165 1.634 46.811 1.00 73.88 180 PRO A C 1
ATOM 1357 O O . PRO A 1 180 ? 14.000 1.532 45.601 1.00 73.88 180 PRO A O 1
ATOM 1360 N N . ALA A 1 181 ? 14.799 0.689 47.514 1.00 70.69 181 ALA A N 1
ATOM 1361 C CA . ALA A 1 181 ? 15.379 -0.504 46.889 1.00 70.69 181 ALA A CA 1
ATOM 1362 C C . ALA A 1 181 ? 14.324 -1.426 46.244 1.00 70.69 181 ALA A C 1
ATOM 1364 O O . ALA A 1 181 ? 14.513 -1.896 45.125 1.00 70.69 181 ALA A O 1
ATOM 1365 N N . LYS A 1 182 ? 13.186 -1.642 46.921 1.00 74.38 182 LYS A N 1
ATOM 1366 C CA . LYS A 1 182 ? 12.080 -2.465 46.402 1.00 74.38 182 LYS A CA 1
ATOM 1367 C C . LYS A 1 182 ? 11.352 -1.771 45.254 1.00 74.38 182 LYS A C 1
ATOM 1369 O O . LYS A 1 182 ? 10.977 -2.427 44.291 1.00 74.38 182 LYS A O 1
ATOM 1374 N N . PHE A 1 183 ? 11.203 -0.450 45.335 1.00 74.31 183 PHE A N 1
ATOM 1375 C CA . PHE A 1 183 ? 10.642 0.358 44.255 1.00 74.31 183 PHE A CA 1
ATOM 1376 C C . PHE A 1 183 ? 11.507 0.288 42.990 1.00 74.31 183 PHE A C 1
ATOM 1378 O O . PHE A 1 183 ? 10.990 0.037 41.906 1.00 74.31 183 PHE A O 1
ATOM 1385 N N . LYS A 1 184 ? 12.834 0.420 43.131 1.00 75.31 184 LYS A N 1
ATOM 1386 C CA . LYS A 1 184 ? 13.775 0.284 42.012 1.00 75.31 184 LYS A CA 1
ATOM 1387 C C . LYS A 1 184 ? 13.705 -1.109 41.382 1.00 75.31 184 LYS A C 1
ATOM 1389 O O . LYS A 1 184 ? 13.606 -1.206 40.167 1.00 75.31 184 LYS A O 1
ATOM 1394 N N . ALA A 1 185 ? 13.684 -2.165 42.199 1.00 73.12 185 ALA A N 1
ATOM 1395 C CA . ALA A 1 185 ? 13.556 -3.541 41.717 1.00 73.12 185 ALA A CA 1
ATOM 1396 C C . ALA A 1 185 ? 12.240 -3.778 40.953 1.00 73.12 185 ALA A C 1
ATOM 1398 O O . ALA A 1 185 ? 12.264 -4.367 39.875 1.00 73.12 185 ALA A O 1
ATOM 1399 N N . LEU A 1 186 ? 11.116 -3.261 41.469 1.00 76.62 186 LEU A N 1
ATOM 1400 C CA . LEU A 1 186 ? 9.816 -3.306 40.794 1.00 76.62 186 LEU A CA 1
ATOM 1401 C C . LEU A 1 186 ? 9.893 -2.628 39.420 1.00 76.62 186 LEU A C 1
ATOM 1403 O O . LEU A 1 186 ? 9.540 -3.229 38.411 1.00 76.62 186 LEU A O 1
ATOM 1407 N N . CYS A 1 187 ? 10.415 -1.405 39.368 1.00 75.12 187 CYS A N 1
ATOM 1408 C CA . CYS A 1 187 ? 10.528 -0.656 38.121 1.00 75.12 187 CYS A CA 1
ATOM 1409 C C . CYS A 1 187 ? 11.424 -1.377 37.109 1.00 75.12 187 CYS A C 1
ATOM 1411 O O . CYS A 1 187 ? 11.028 -1.542 35.961 1.00 75.12 187 CYS A O 1
ATOM 1413 N N . SER A 1 188 ? 12.570 -1.911 37.541 1.00 74.38 188 SER A N 1
ATOM 1414 C CA . SER A 1 188 ? 13.449 -2.709 36.680 1.00 74.38 188 SER A CA 1
ATOM 1415 C C . SER A 1 188 ? 12.772 -3.978 36.158 1.00 74.38 188 SER A C 1
ATOM 1417 O O . SER A 1 188 ? 12.902 -4.280 34.977 1.00 74.38 188 SER A O 1
ATOM 1419 N N . SER A 1 189 ? 12.008 -4.691 36.994 1.00 73.56 189 SER A N 1
ATOM 1420 C CA . SER A 1 189 ? 11.324 -5.928 36.582 1.00 73.56 189 SER A CA 1
ATOM 1421 C C . SER A 1 189 ? 10.231 -5.711 35.530 1.00 73.56 189 SER A C 1
ATOM 1423 O O . SER A 1 189 ? 9.982 -6.600 34.723 1.00 73.56 189 SER A O 1
ATOM 1425 N N . TYR A 1 190 ? 9.626 -4.520 35.502 1.00 73.25 190 TYR A N 1
ATOM 1426 C CA . TYR A 1 190 ? 8.581 -4.146 34.541 1.00 73.25 190 TYR A CA 1
ATOM 1427 C C . TYR A 1 190 ? 9.088 -3.185 33.453 1.00 73.25 190 TYR A C 1
ATOM 1429 O O . TYR A 1 190 ? 8.287 -2.629 32.703 1.00 73.25 190 TYR A O 1
ATOM 1437 N N . GLY A 1 191 ? 10.407 -2.971 33.359 1.00 72.31 191 GLY A N 1
ATOM 1438 C CA . GLY A 1 191 ? 11.012 -2.097 32.349 1.00 72.31 191 GLY A CA 1
ATOM 1439 C C . GLY A 1 191 ? 10.586 -0.628 32.455 1.00 72.31 191 GLY A C 1
ATOM 1440 O O . GLY A 1 191 ? 10.528 0.066 31.445 1.00 72.31 191 GLY A O 1
ATOM 1441 N N . ILE A 1 192 ? 10.255 -0.159 33.659 1.00 72.44 192 ILE A N 1
ATOM 1442 C CA . ILE A 1 192 ? 9.862 1.224 33.941 1.00 72.44 192 ILE A CA 1
ATOM 1443 C C . ILE A 1 192 ? 11.127 2.039 34.216 1.00 72.44 192 ILE A C 1
ATOM 1445 O O . ILE A 1 192 ? 11.820 1.810 35.211 1.00 72.44 192 ILE A O 1
ATOM 1449 N N . THR A 1 193 ? 11.419 3.012 33.359 1.00 67.44 193 THR A N 1
ATOM 1450 C CA . THR A 1 193 ? 12.538 3.949 33.526 1.00 67.44 193 THR A CA 1
ATOM 1451 C C . THR A 1 193 ? 12.026 5.352 33.837 1.00 67.44 193 THR A C 1
ATOM 1453 O O . THR A 1 193 ? 11.077 5.820 33.212 1.00 67.44 193 THR A O 1
ATOM 1456 N N . PHE A 1 194 ? 12.673 6.032 34.787 1.00 60.72 194 PHE A N 1
ATOM 1457 C CA . PHE A 1 194 ? 12.442 7.450 35.072 1.00 60.72 194 PHE A CA 1
ATOM 1458 C C . PHE A 1 194 ? 13.643 8.234 34.558 1.00 60.72 194 PHE A C 1
ATOM 1460 O O . PHE A 1 194 ? 14.751 8.024 35.049 1.00 60.72 194 PHE A O 1
ATOM 1467 N N . ASP A 1 195 ? 13.427 9.089 33.565 1.00 54.12 195 ASP A N 1
ATOM 1468 C CA . ASP A 1 195 ? 14.476 9.932 32.996 1.00 54.12 195 ASP A CA 1
ATOM 1469 C C . ASP A 1 195 ? 14.432 11.303 33.690 1.00 54.12 195 ASP A C 1
ATOM 1471 O O . ASP A 1 195 ? 13.453 12.036 33.563 1.00 54.12 195 ASP A O 1
ATOM 1475 N N . GLU A 1 196 ? 15.446 11.635 34.493 1.00 46.69 196 GLU A N 1
ATOM 1476 C CA . GLU A 1 196 ? 15.464 12.867 35.308 1.00 46.69 196 GLU A CA 1
ATOM 1477 C C . GLU A 1 196 ? 15.865 14.124 34.508 1.00 46.69 196 GLU A C 1
ATOM 1479 O O . GLU A 1 196 ? 15.799 15.234 35.033 1.00 46.69 196 GLU A O 1
ATOM 1484 N N . ALA A 1 197 ? 16.258 13.982 33.237 1.00 41.56 197 ALA A N 1
ATOM 1485 C CA . ALA A 1 197 ? 16.910 15.048 32.471 1.00 41.56 197 ALA A CA 1
ATOM 1486 C C . ALA A 1 197 ? 15.997 15.869 31.536 1.00 41.56 197 ALA A C 1
ATOM 1488 O O . ALA A 1 197 ? 16.474 16.815 30.909 1.00 41.56 197 ALA A O 1
ATOM 1489 N N . SER A 1 198 ? 14.700 15.569 31.415 1.00 39.16 198 SER A N 1
ATOM 1490 C CA . SER A 1 198 ? 13.810 16.357 30.551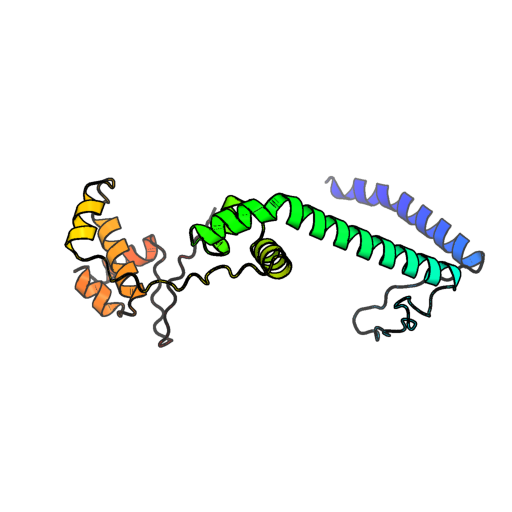 1.00 39.16 198 SER A CA 1
ATOM 1491 C C . SER A 1 198 ? 12.420 16.537 31.154 1.00 39.16 198 SER A C 1
ATOM 1493 O O . SER A 1 198 ? 11.789 15.595 31.619 1.00 39.16 198 SER A O 1
ATOM 1495 N N . ALA A 1 199 ? 11.909 17.769 31.119 1.00 37.09 199 ALA A N 1
ATOM 1496 C CA . ALA A 1 199 ? 10.549 18.126 31.528 1.00 37.09 199 ALA A CA 1
ATOM 1497 C C . ALA A 1 199 ? 9.463 17.609 30.546 1.00 37.09 199 ALA A C 1
ATOM 1499 O O . ALA A 1 199 ? 8.434 18.253 30.347 1.00 37.09 199 ALA A O 1
ATOM 1500 N N . GLY A 1 200 ? 9.688 16.457 29.906 1.00 36.56 200 GLY A N 1
ATOM 1501 C CA . GLY A 1 200 ? 8.812 15.837 28.916 1.00 36.56 200 GLY A CA 1
ATOM 1502 C C . GLY A 1 200 ? 8.954 14.316 28.957 1.00 36.56 200 GLY A C 1
ATOM 1503 O O . GLY A 1 200 ? 10.032 13.777 28.745 1.00 36.56 200 GLY A O 1
ATOM 1504 N N . TRP A 1 201 ? 7.857 13.623 29.259 1.00 50.62 201 TRP A N 1
ATOM 1505 C CA . TRP A 1 201 ? 7.872 12.227 29.702 1.00 50.62 201 TRP A CA 1
ATOM 1506 C C . TRP A 1 201 ? 7.542 11.252 28.566 1.00 50.62 201 TRP A C 1
ATOM 1508 O O . TRP A 1 201 ? 6.527 11.410 27.886 1.00 50.62 201 TRP A O 1
ATOM 1518 N N . THR A 1 202 ? 8.340 10.189 28.411 1.00 40.69 202 THR A N 1
ATOM 1519 C CA . THR A 1 202 ? 7.969 9.005 27.618 1.00 40.69 202 THR A CA 1
ATOM 1520 C C . THR A 1 202 ? 8.191 7.734 28.436 1.00 40.69 202 THR A C 1
ATOM 1522 O O . THR A 1 202 ? 9.301 7.427 28.859 1.00 40.69 202 THR A O 1
ATOM 1525 N N . ALA A 1 203 ? 7.108 6.997 28.698 1.00 37.91 203 ALA A N 1
ATOM 1526 C CA . ALA A 1 203 ? 7.183 5.650 29.246 1.00 37.91 203 ALA A CA 1
ATOM 1527 C C . ALA A 1 203 ? 7.414 4.685 28.079 1.00 37.91 203 ALA A C 1
ATOM 1529 O O . ALA A 1 203 ? 6.474 4.313 27.376 1.00 37.91 203 ALA A O 1
ATOM 1530 N N . THR A 1 204 ? 8.670 4.320 27.840 1.00 47.28 204 THR A N 1
ATOM 1531 C CA . THR A 1 204 ? 9.022 3.326 26.824 1.00 47.28 204 THR A CA 1
ATOM 1532 C C . THR A 1 204 ? 9.214 1.990 27.522 1.00 47.28 204 THR A C 1
ATOM 1534 O O . THR A 1 204 ? 10.216 1.776 28.196 1.00 47.28 204 THR A O 1
ATOM 1537 N N . THR A 1 205 ? 8.259 1.071 27.376 1.00 42.62 205 THR A N 1
ATOM 1538 C CA . THR A 1 205 ? 8.493 -0.332 27.717 1.00 42.62 205 THR A CA 1
ATOM 1539 C C . THR A 1 205 ? 9.456 -0.899 26.680 1.00 42.62 205 THR A C 1
ATOM 1541 O O . THR A 1 205 ? 9.067 -1.266 25.570 1.00 42.62 205 THR A O 1
ATOM 1544 N N . HIS A 1 206 ? 10.749 -0.945 26.996 1.00 41.94 206 HIS A N 1
ATOM 1545 C CA . HIS A 1 206 ? 11.682 -1.695 26.167 1.00 41.94 206 HIS A CA 1
ATOM 1546 C C . HIS A 1 206 ? 11.424 -3.188 26.376 1.00 41.94 206 HIS A C 1
ATOM 1548 O O . HIS A 1 206 ? 11.907 -3.801 27.324 1.00 41.94 206 HIS A O 1
ATOM 1554 N N . GLY A 1 207 ? 10.642 -3.770 25.465 1.00 38.41 207 GLY A N 1
ATOM 1555 C CA . GLY A 1 207 ? 10.591 -5.210 25.242 1.00 38.41 207 GLY A CA 1
ATOM 1556 C C . GLY A 1 207 ? 11.948 -5.699 24.741 1.00 38.41 207 GLY A C 1
ATOM 1557 O O . GLY A 1 207 ? 12.154 -5.859 23.541 1.00 38.41 207 GLY A O 1
ATOM 1558 N N . GLY A 1 208 ? 12.887 -5.890 25.664 1.00 30.66 208 GLY A N 1
ATOM 1559 C CA . GLY A 1 208 ? 14.169 -6.535 25.422 1.00 30.66 208 GLY A CA 1
ATOM 1560 C C . GLY A 1 208 ? 14.020 -8.044 25.546 1.00 30.66 208 GLY A C 1
ATOM 1561 O O . GLY A 1 208 ? 14.138 -8.598 26.633 1.00 30.66 208 GLY A O 1
ATOM 1562 N N . CYS A 1 209 ? 13.763 -8.707 24.422 1.00 34.28 209 CYS A N 1
ATOM 1563 C CA . CYS A 1 209 ? 14.031 -10.129 24.265 1.00 34.28 209 CYS A CA 1
ATOM 1564 C C . CYS A 1 209 ? 15.558 -10.316 24.314 1.00 34.28 209 CYS A C 1
ATOM 1566 O O . CYS A 1 209 ? 16.248 -9.962 23.360 1.00 34.28 209 CYS A O 1
ATOM 1568 N N . GLN A 1 210 ? 16.088 -10.809 25.433 1.00 36.53 210 GLN A N 1
ATOM 1569 C CA . GLN A 1 210 ? 17.443 -11.355 25.506 1.00 36.53 210 GLN A CA 1
ATOM 1570 C C . GLN A 1 210 ? 17.323 -12.882 25.557 1.00 36.53 210 GLN A C 1
ATOM 1572 O O . GLN A 1 210 ? 16.692 -13.427 26.463 1.00 36.53 210 GLN A O 1
ATOM 1577 N N . ARG A 1 211 ? 17.862 -13.541 24.526 1.00 35.88 211 ARG A N 1
ATOM 1578 C CA . ARG A 1 211 ? 18.361 -14.916 24.625 1.00 35.88 211 ARG A CA 1
ATOM 1579 C C . ARG A 1 211 ? 19.763 -14.877 25.208 1.00 35.88 211 ARG A C 1
ATOM 1581 O O . ARG A 1 211 ? 20.472 -13.895 24.890 1.00 35.88 211 ARG A O 1
#

Foldseek 3Di:
DPVVVVVVVCVVVVVVVVVVVVVCVVVVHDDDDDDDVPPDPPQCADPLSFRPPDDPVVSVVVSVVVVVVVVVVVVVLVVLLVVCVVVLLVCQVVLDALVRSCVVVVHDSVSSVSSCVVVVNDRDDPPVPPPPPPPPVNVVVVCVPDPDDDPLVVLLVQLVVCLVVVHALVVSCVVSVDDPVVSVVSCVVQVADDDPPDSDGDGDRPPDDDD

Radius of gyration: 30.96 Å; chains: 1; bounding box: 55×44×83 Å

Organism: NCBI:txid915471

Sequence (211 aa):
MYLTAEIQARDHLRAELDAKRSAFLRQGGVEHRLPGPGEPRTTDANHLGAPKHLPTGDQTQHIHRRKALDKANWQVRQAMIDANGDRLREEASKGAGVAAIALALKLTRADVRTIAAALGVTIPSSKRKQAEQPTLAQLADQVETKPALSAIELLAGRVLAMAAIGKSSREAREATGLKPAKFKALCSSYGITFDEASAGWTATTHGGCQR

Secondary structure (DSSP, 8-state):
--HHHHHHHHHHHHHHHHHHHHHHHHTTPPP-PPPPTTS-----B-TTS-BTTS-HHHHHHHHHHHHHHHHHHHHHHHHHHHHHHHHHHHHHHTT--HHHHHHHHT--HHHHHHHHHHHT--PPP-------PPPHHHHHHHHTTS----HHHHHHHHHHHHHHTT--HHHHHHHHT--HHHHHHHHHHTT----TT-SS-----------

pLDDT: mean 72.12, std 17.31, range [30.66, 93.81]